Protein AF-S0J3R8-F1 (afdb_monomer)

Nearest PDB structures (foldseek):
  6v4s-assembly1_D  TM=7.484E-01  e=5.296E-03  Desulfofustis sp. PB-SRB1
  6v4a-assembly1_B  TM=7.204E-01  e=4.710E-03  Desulfofustis sp. PB-SRB1
  6v4a-assembly1_C  TM=7.449E-01  e=1.134E-02  Desulfofustis sp. PB-SRB1
  6v4a-assembly1_E  TM=7.452E-01  e=1.434E-02  Desulfofustis sp. PB-SRB1
  9fti-assembly1_B  TM=6.266E-01  e=1.134E-02  Desulfofustis sp. PB-SRB1

pLDDT: mean 76.2, std 17.91, range [27.92, 97.31]

Structure (mmCIF, N/CA/C/O backbone):
data_AF-S0J3R8-F1
#
_entry.id   AF-S0J3R8-F1
#
loop_
_atom_site.group_PDB
_atom_site.id
_atom_site.type_symbol
_atom_site.label_atom_id
_atom_site.label_alt_id
_atom_site.label_comp_id
_atom_site.label_asym_id
_atom_site.label_entity_id
_atom_site.label_seq_id
_atom_site.pdbx_PDB_ins_code
_atom_site.Cartn_x
_atom_site.Cartn_y
_atom_site.Cartn_z
_atom_site.occupancy
_atom_site.B_iso_or_equiv
_atom_site.auth_seq_id
_atom_site.auth_comp_id
_atom_site.auth_asym_id
_atom_site.auth_atom_id
_atom_site.pdbx_PDB_model_num
ATOM 1 N N . MET A 1 1 ? 35.996 38.005 -6.185 1.00 37.56 1 MET A N 1
ATOM 2 C CA . MET A 1 1 ? 35.658 36.807 -5.392 1.00 37.56 1 MET A CA 1
ATOM 3 C C . MET A 1 1 ? 34.149 36.674 -5.403 1.00 37.56 1 MET A C 1
ATOM 5 O O . MET A 1 1 ? 33.485 37.422 -4.703 1.00 37.56 1 MET A O 1
ATOM 9 N N . GLY A 1 2 ? 33.617 35.832 -6.285 1.00 27.92 2 GLY A N 1
ATOM 10 C CA . GLY A 1 2 ? 32.194 35.507 -6.336 1.00 27.92 2 GLY A CA 1
ATOM 11 C C . GLY A 1 2 ? 32.052 34.031 -6.011 1.00 27.92 2 GLY A C 1
ATOM 12 O O . GLY A 1 2 ? 32.595 33.201 -6.733 1.00 27.92 2 GLY A O 1
ATOM 13 N N . ILE A 1 3 ? 31.410 33.728 -4.887 1.00 37.69 3 ILE A N 1
ATOM 14 C CA . ILE A 1 3 ? 31.067 32.370 -4.476 1.00 37.69 3 ILE A CA 1
ATOM 15 C C . ILE A 1 3 ? 29.881 31.955 -5.349 1.00 37.69 3 ILE A C 1
ATOM 17 O O . ILE A 1 3 ? 28.774 32.456 -5.169 1.00 37.69 3 ILE A O 1
ATOM 21 N N . THR A 1 4 ? 30.112 31.101 -6.342 1.00 30.45 4 THR A N 1
ATOM 22 C CA . THR A 1 4 ? 29.029 30.436 -7.070 1.00 30.45 4 THR A CA 1
ATOM 23 C C . THR A 1 4 ? 28.546 29.255 -6.240 1.00 30.45 4 THR A C 1
ATOM 25 O O . THR A 1 4 ? 29.283 28.292 -6.037 1.00 30.45 4 THR A O 1
ATOM 28 N N . ASN A 1 5 ? 27.315 29.377 -5.744 1.00 29.45 5 ASN A N 1
ATOM 29 C CA . ASN A 1 5 ? 26.562 28.331 -5.064 1.00 29.45 5 ASN A CA 1
ATOM 30 C C . ASN A 1 5 ? 26.554 27.040 -5.893 1.00 29.45 5 ASN A C 1
ATOM 32 O O . ASN A 1 5 ? 26.087 27.021 -7.030 1.00 29.45 5 ASN A O 1
ATOM 36 N N . VAL A 1 6 ? 27.054 25.960 -5.295 1.00 37.12 6 VAL A N 1
ATOM 37 C CA . VAL A 1 6 ? 26.870 24.591 -5.774 1.00 37.12 6 VAL A CA 1
ATOM 38 C C . VAL A 1 6 ? 25.544 24.118 -5.193 1.00 37.12 6 VAL A C 1
ATOM 40 O O . VAL A 1 6 ? 25.509 23.636 -4.072 1.00 37.12 6 VAL A O 1
ATOM 43 N N . ASN A 1 7 ? 24.442 24.358 -5.892 1.00 39.50 7 ASN A N 1
ATOM 44 C CA . ASN A 1 7 ? 23.149 23.744 -5.592 1.00 39.50 7 ASN A CA 1
ATOM 45 C C . ASN A 1 7 ? 22.267 23.893 -6.824 1.00 39.50 7 ASN A C 1
ATOM 47 O O . ASN A 1 7 ? 21.666 24.942 -6.998 1.00 39.50 7 ASN A O 1
ATOM 51 N N . GLU A 1 8 ? 22.278 22.874 -7.688 1.00 36.06 8 GLU A N 1
ATOM 52 C CA . GLU A 1 8 ? 21.184 22.489 -8.605 1.00 36.06 8 GLU A CA 1
ATOM 53 C C . GLU A 1 8 ? 21.636 21.374 -9.572 1.00 36.06 8 GLU A C 1
ATOM 55 O O . GLU A 1 8 ? 21.383 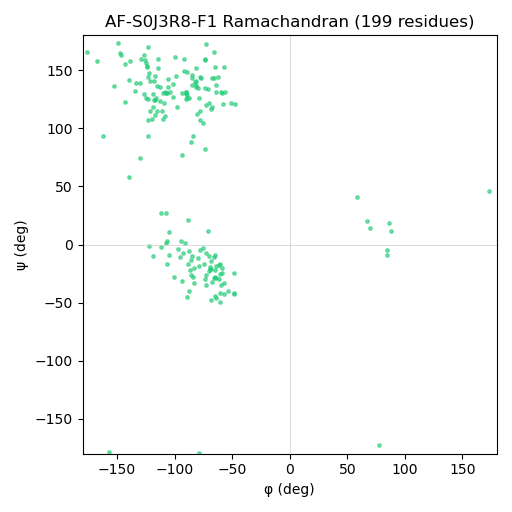21.401 -10.773 1.00 36.06 8 GLU A O 1
ATOM 60 N N . GLN A 1 9 ? 22.305 20.334 -9.065 1.00 37.19 9 GLN A N 1
ATOM 61 C CA . GLN A 1 9 ? 22.365 19.064 -9.796 1.00 37.19 9 GLN A CA 1
ATOM 62 C C . GLN A 1 9 ? 21.227 18.180 -9.294 1.00 37.19 9 GLN A C 1
ATOM 64 O O . GLN A 1 9 ? 21.414 17.283 -8.480 1.00 37.19 9 GLN A O 1
ATOM 69 N N . GLY A 1 10 ? 20.010 18.481 -9.758 1.00 40.19 10 GLY A N 1
ATOM 70 C CA . GLY A 1 10 ? 18.905 17.530 -9.681 1.00 40.19 10 GLY A CA 1
ATOM 71 C C . GLY A 1 10 ? 19.312 16.260 -10.426 1.00 40.19 10 GLY A C 1
ATOM 72 O O . GLY A 1 10 ? 19.683 16.326 -11.598 1.00 40.19 10 GLY A O 1
ATOM 73 N N . SER A 1 11 ? 19.315 15.128 -9.723 1.00 45.16 11 SER A N 1
ATOM 74 C CA . SER A 1 11 ? 19.876 13.878 -10.228 1.00 45.16 11 SER A CA 1
ATOM 75 C C . SER A 1 11 ? 19.260 13.445 -11.564 1.00 45.16 11 SER A C 1
ATOM 77 O O . SER A 1 11 ? 18.040 13.359 -11.740 1.00 45.16 11 SER A O 1
ATOM 79 N N . VAL A 1 12 ? 20.151 13.117 -12.500 1.00 42.00 12 VAL A N 1
ATOM 80 C CA . VAL A 1 12 ? 19.862 12.606 -13.846 1.00 42.00 12 VAL A CA 1
ATOM 81 C C . VAL A 1 12 ? 19.063 11.293 -13.797 1.00 42.00 12 VAL A C 1
ATOM 83 O O . VAL A 1 12 ? 18.316 11.001 -14.731 1.00 42.00 12 VAL A O 1
ATOM 86 N N . TYR A 1 13 ? 19.153 10.522 -12.706 1.00 39.75 13 TYR A N 1
ATOM 87 C CA . TYR A 1 13 ? 18.508 9.212 -12.585 1.00 39.75 13 TYR A CA 1
ATOM 88 C C . TYR A 1 13 ? 17.086 9.295 -12.021 1.00 39.75 13 TYR A C 1
ATOM 90 O O . TYR A 1 13 ? 16.176 8.752 -12.646 1.00 39.75 13 TYR A O 1
ATOM 98 N N . GLY A 1 14 ? 16.834 10.062 -10.957 1.00 41.84 14 GLY A N 1
ATOM 99 C CA . GLY A 1 14 ? 15.474 10.363 -10.487 1.00 41.84 14 GLY A CA 1
ATOM 100 C C . GLY A 1 14 ? 14.595 11.013 -11.568 1.00 41.84 14 GLY A C 1
ATOM 101 O O . GLY A 1 14 ? 13.400 10.732 -11.666 1.00 41.84 14 GLY A O 1
ATOM 102 N N . ALA A 1 15 ? 15.193 11.813 -12.458 1.00 41.88 15 ALA A N 1
ATOM 103 C CA . ALA A 1 15 ? 14.524 12.345 -13.646 1.00 41.88 15 ALA A CA 1
ATOM 104 C C . ALA A 1 15 ? 14.288 11.285 -14.748 1.00 41.88 15 ALA A C 1
ATOM 106 O O . ALA A 1 15 ? 13.249 11.316 -15.411 1.00 41.88 15 ALA A O 1
ATOM 107 N N . ALA A 1 16 ? 15.195 10.317 -14.928 1.00 44.16 16 ALA A N 1
ATOM 108 C CA . ALA A 1 16 ? 15.056 9.244 -15.920 1.00 44.16 16 ALA A CA 1
ATOM 109 C C . ALA A 1 16 ? 13.885 8.284 -15.619 1.00 44.16 16 ALA A C 1
ATOM 111 O O . ALA A 1 16 ? 13.270 7.763 -16.550 1.00 44.16 16 ALA A O 1
ATOM 112 N N . PHE A 1 17 ? 13.509 8.105 -14.346 1.00 49.25 17 PHE A N 1
ATOM 113 C CA . PHE A 1 17 ? 12.342 7.297 -13.952 1.00 49.25 17 PHE A CA 1
ATOM 114 C C . PHE A 1 17 ? 11.011 8.054 -13.968 1.00 49.25 17 PHE A C 1
ATOM 116 O O . PHE A 1 17 ? 9.967 7.411 -13.964 1.00 49.25 17 PHE A O 1
ATOM 123 N N . ARG A 1 18 ? 11.001 9.389 -14.052 1.00 50.94 18 ARG A N 1
ATOM 124 C CA . ARG A 1 18 ? 9.760 10.161 -14.281 1.00 50.94 18 ARG A CA 1
ATOM 125 C C . ARG A 1 18 ? 9.259 10.055 -15.728 1.00 50.94 18 ARG A C 1
ATOM 127 O O . ARG A 1 18 ? 8.090 10.319 -16.001 1.00 50.94 18 ARG A O 1
ATOM 134 N N . ASN A 1 19 ? 10.130 9.611 -16.638 1.00 47.28 19 ASN A N 1
ATOM 135 C CA . ASN A 1 19 ? 9.876 9.463 -18.072 1.00 47.28 19 ASN A CA 1
ATOM 136 C C . ASN A 1 19 ? 9.731 7.986 -18.514 1.00 47.28 19 ASN A C 1
ATOM 138 O O . ASN A 1 19 ? 10.059 7.677 -19.659 1.00 47.28 19 ASN A O 1
ATOM 142 N N . ARG A 1 20 ? 9.301 7.061 -17.625 1.00 53.88 20 ARG A N 1
ATOM 143 C CA . ARG A 1 20 ? 9.417 5.597 -17.840 1.00 53.88 20 ARG A CA 1
ATOM 144 C C . ARG A 1 20 ? 8.938 5.147 -19.234 1.00 53.88 20 ARG A C 1
ATOM 146 O O . ARG A 1 20 ? 7.763 5.317 -19.555 1.00 53.88 20 ARG A O 1
ATOM 153 N N . PRO A 1 21 ? 9.806 4.509 -20.038 1.00 47.97 21 PRO A N 1
ATOM 154 C CA . PRO A 1 21 ? 9.395 3.833 -21.259 1.00 47.97 21 PRO A CA 1
ATOM 155 C C . PRO A 1 21 ? 8.660 2.516 -20.950 1.00 47.97 21 PRO A C 1
ATOM 157 O O . PRO A 1 21 ? 8.840 1.912 -19.891 1.00 47.97 21 PRO A O 1
ATOM 160 N N . VAL A 1 22 ? 7.881 2.044 -21.930 1.00 48.44 22 VAL A N 1
ATOM 161 C CA . VAL A 1 22 ? 7.022 0.838 -21.914 1.00 48.44 22 VAL A CA 1
ATOM 162 C C . VAL A 1 22 ? 7.714 -0.436 -21.394 1.00 48.44 22 VAL A C 1
ATOM 164 O O . VAL A 1 22 ? 7.054 -1.315 -20.858 1.00 48.44 22 VAL A O 1
ATOM 167 N N . TYR A 1 23 ? 9.045 -0.525 -21.469 1.00 50.72 23 TYR A N 1
ATOM 168 C CA . TYR A 1 23 ? 9.844 -1.714 -21.136 1.00 50.72 23 TYR A CA 1
ATOM 169 C C . TYR A 1 23 ? 9.717 -2.258 -19.712 1.00 50.72 23 TYR A C 1
ATOM 171 O O . TYR A 1 23 ? 10.067 -3.413 -19.482 1.00 50.72 23 TYR A O 1
ATOM 179 N N . PHE A 1 24 ? 9.257 -1.458 -18.753 1.00 63.34 24 PHE A N 1
ATOM 180 C CA . PHE A 1 24 ? 9.038 -1.976 -17.407 1.00 63.34 24 PHE A CA 1
ATOM 181 C C . PHE A 1 24 ? 7.657 -2.606 -17.258 1.00 63.34 24 PHE A C 1
ATOM 183 O O . PHE A 1 24 ? 7.484 -3.400 -16.337 1.00 63.34 24 PHE A O 1
ATOM 190 N N . MET A 1 25 ? 6.679 -2.262 -18.102 1.00 71.75 25 MET A N 1
ATOM 191 C CA . MET A 1 25 ? 5.281 -2.649 -17.918 1.00 71.75 25 MET A CA 1
ATOM 192 C C . MET A 1 25 ? 5.067 -4.167 -17.950 1.00 71.75 25 MET A C 1
ATOM 194 O O . MET A 1 25 ? 5.725 -4.889 -18.699 1.00 71.75 25 MET A O 1
ATOM 198 N N . THR A 1 26 ? 4.143 -4.662 -17.129 1.00 75.62 26 THR A N 1
ATOM 199 C CA . THR A 1 26 ? 3.625 -6.028 -17.264 1.00 75.62 26 THR A CA 1
ATOM 200 C C . THR A 1 26 ? 2.847 -6.162 -18.579 1.00 75.62 26 THR A C 1
ATOM 202 O O . THR A 1 26 ? 2.487 -5.167 -19.214 1.00 75.62 26 THR A O 1
ATOM 205 N N . GLY A 1 27 ? 2.558 -7.395 -19.007 1.00 76.44 27 GLY A N 1
ATOM 206 C CA . GLY A 1 27 ? 1.725 -7.620 -20.195 1.00 76.44 27 GLY A CA 1
ATOM 207 C C . GLY A 1 27 ? 0.349 -6.951 -20.076 1.00 76.44 27 GLY A C 1
ATOM 208 O O . GLY A 1 27 ? -0.076 -6.273 -21.007 1.00 76.44 27 GLY A O 1
ATOM 209 N N . LYS A 1 28 ? -0.283 -7.050 -18.896 1.00 78.62 28 LYS A N 1
ATOM 210 C CA . LYS A 1 28 ? -1.572 -6.404 -18.593 1.00 78.62 28 LYS A CA 1
ATOM 211 C C . LYS A 1 28 ? -1.481 -4.878 -18.606 1.00 78.62 28 LYS A C 1
ATOM 213 O O . LYS A 1 28 ? -2.339 -4.222 -19.185 1.00 78.62 28 LYS A O 1
ATOM 218 N N . GLU A 1 29 ? -0.436 -4.310 -18.000 1.00 78.38 29 GLU A N 1
ATOM 219 C CA . GLU A 1 29 ? -0.190 -2.860 -18.040 1.00 78.38 29 GLU A CA 1
ATOM 220 C C . GLU A 1 29 ? 0.005 -2.380 -19.487 1.00 78.38 29 GLU A C 1
ATOM 222 O O . GLU A 1 29 ? -0.554 -1.36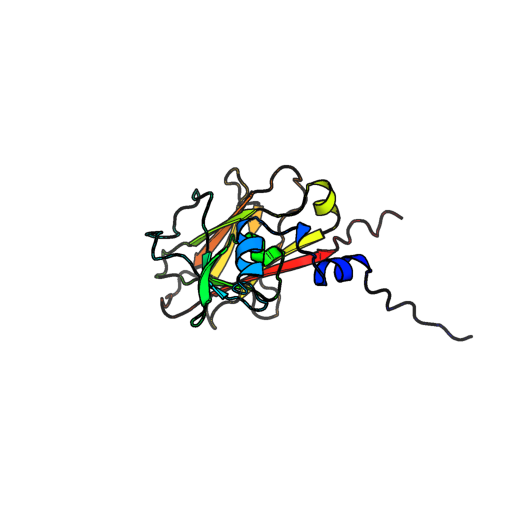4 -19.889 1.00 78.38 29 GLU A O 1
ATOM 227 N N . THR A 1 30 ? 0.746 -3.142 -20.294 1.00 79.44 30 THR A N 1
ATO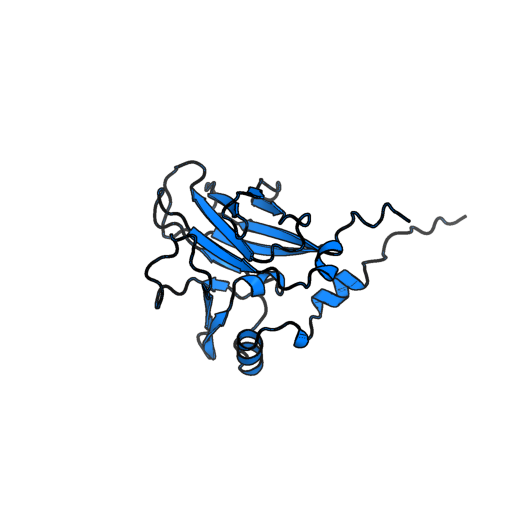M 228 C CA . THR A 1 30 ? 1.010 -2.815 -21.701 1.00 79.44 30 THR A CA 1
ATOM 229 C C . THR A 1 30 ? -0.273 -2.825 -22.534 1.00 79.44 30 THR A C 1
ATOM 231 O O . THR A 1 30 ? -0.516 -1.887 -23.290 1.00 79.44 30 THR A O 1
ATOM 234 N N . GLU A 1 31 ? -1.115 -3.848 -22.378 1.00 82.06 31 GLU A N 1
ATOM 235 C CA . GLU A 1 31 ? -2.429 -3.929 -23.028 1.00 82.06 31 GLU A CA 1
ATOM 236 C C . GLU A 1 31 ? -3.328 -2.758 -22.609 1.00 82.06 31 GLU A C 1
ATOM 238 O O . GLU A 1 31 ? -3.827 -2.022 -23.458 1.00 82.06 31 GLU A O 1
ATOM 243 N N . ALA A 1 32 ? -3.440 -2.498 -21.302 1.00 82.44 32 ALA A N 1
ATOM 244 C CA . ALA A 1 32 ? -4.216 -1.379 -20.775 1.00 82.44 32 ALA A CA 1
ATOM 245 C C . ALA A 1 32 ? -3.713 -0.016 -21.283 1.00 82.44 32 ALA A C 1
ATOM 247 O O . ALA A 1 32 ? -4.513 0.897 -21.507 1.00 82.44 32 ALA A O 1
ATOM 248 N N . PHE A 1 33 ? -2.402 0.138 -21.478 1.00 81.88 33 PHE A N 1
ATOM 249 C CA . PHE A 1 33 ? -1.803 1.338 -22.051 1.00 81.88 33 PHE A CA 1
ATOM 250 C C . PHE A 1 33 ? -2.163 1.517 -23.529 1.00 81.88 33 PHE A C 1
ATOM 252 O O . PHE A 1 33 ? -2.603 2.601 -23.914 1.00 81.88 33 PHE A O 1
ATOM 259 N N . PHE A 1 34 ? -2.032 0.472 -24.354 1.00 81.56 34 PHE A N 1
ATOM 260 C CA . PHE A 1 34 ? -2.381 0.541 -25.780 1.00 81.56 34 PHE A CA 1
ATOM 261 C C . PHE A 1 34 ? -3.886 0.704 -26.023 1.00 81.56 34 PHE A C 1
ATOM 263 O O . PHE A 1 34 ? -4.276 1.425 -26.940 1.00 81.56 34 PHE A O 1
ATOM 270 N N . ASP A 1 35 ? -4.722 0.146 -25.149 1.00 82.75 35 ASP A N 1
ATOM 271 C CA . ASP A 1 35 ? -6.170 0.382 -25.133 1.00 82.75 35 ASP A CA 1
ATOM 272 C C . ASP A 1 35 ? -6.542 1.789 -24.621 1.00 82.75 35 ASP A C 1
ATOM 274 O O . ASP A 1 35 ? -7.707 2.201 -24.637 1.00 82.75 35 ASP A O 1
ATOM 278 N N . GLY A 1 36 ? -5.564 2.548 -24.117 1.00 80.88 36 GLY A N 1
ATOM 279 C CA . GLY A 1 36 ? -5.756 3.871 -23.534 1.00 80.88 36 GLY A CA 1
ATOM 280 C C . GLY A 1 36 ? -6.557 3.872 -22.226 1.00 80.88 36 GLY A C 1
ATOM 281 O O . GLY A 1 36 ? -7.124 4.912 -21.880 1.00 80.88 36 GLY A O 1
ATOM 282 N N . LYS A 1 37 ? -6.636 2.732 -21.531 1.00 81.75 37 LYS A N 1
ATOM 283 C CA . LYS A 1 37 ? -7.269 2.558 -20.210 1.00 81.75 37 LYS A CA 1
ATOM 284 C C . LYS A 1 37 ? -6.330 2.948 -19.060 1.00 81.75 37 LYS A C 1
ATOM 286 O O . LYS A 1 37 ? -6.793 3.256 -17.968 1.00 81.75 37 LYS A O 1
ATOM 291 N N . MET A 1 38 ? -5.019 2.972 -19.308 1.00 79.81 38 MET A N 1
ATOM 292 C CA . MET A 1 38 ? -3.995 3.401 -18.350 1.00 79.81 38 MET A CA 1
ATOM 293 C C . MET A 1 38 ? -3.654 4.891 -18.527 1.00 79.81 38 MET A C 1
ATOM 295 O O . MET A 1 38 ? -3.376 5.346 -19.638 1.00 79.81 38 MET A O 1
ATOM 299 N N . ARG A 1 39 ? -3.660 5.660 -17.434 1.00 77.88 39 ARG A N 1
ATOM 300 C CA . ARG A 1 39 ? -3.340 7.098 -17.381 1.00 77.88 39 ARG A CA 1
ATOM 301 C C . ARG A 1 39 ? -2.713 7.472 -16.032 1.00 77.88 39 ARG A C 1
ATOM 303 O O . ARG A 1 39 ? -2.659 6.657 -15.129 1.00 77.88 39 ARG A O 1
ATOM 310 N N . ARG A 1 40 ? -2.242 8.711 -15.890 1.00 79.69 40 ARG A N 1
ATOM 311 C CA . ARG A 1 40 ? -1.817 9.251 -14.585 1.00 79.69 40 ARG A CA 1
ATOM 312 C C . ARG A 1 40 ? -3.027 9.551 -13.698 1.00 79.69 40 ARG A C 1
ATOM 314 O O . ARG A 1 40 ? -4.114 9.794 -14.226 1.00 79.69 40 ARG A O 1
ATOM 321 N N . ASN A 1 41 ? -2.812 9.630 -12.385 1.00 84.19 41 ASN A N 1
ATOM 322 C CA . ASN A 1 41 ? -3.842 9.898 -11.374 1.00 84.19 41 ASN A CA 1
ATOM 323 C C . ASN A 1 41 ? -4.985 8.866 -11.381 1.00 84.19 41 ASN A C 1
ATOM 325 O O . ASN A 1 41 ? -6.161 9.226 -11.296 1.00 84.19 41 ASN A O 1
ATOM 329 N N . MET A 1 42 ? -4.656 7.585 -11.551 1.00 86.38 42 MET A N 1
ATOM 330 C CA . MET A 1 42 ? -5.627 6.500 -11.436 1.00 86.38 42 MET A CA 1
ATOM 331 C C . MET A 1 42 ? -5.921 6.199 -9.965 1.00 86.38 42 MET A C 1
ATOM 333 O O . MET A 1 42 ? -5.048 6.267 -9.100 1.00 86.38 42 MET A O 1
ATOM 337 N N . GLU A 1 43 ? -7.174 5.850 -9.699 1.00 89.56 43 GLU A N 1
ATOM 338 C CA . GLU A 1 43 ? -7.629 5.339 -8.411 1.00 89.56 43 GLU A CA 1
ATOM 339 C C . GLU A 1 43 ? -7.923 3.849 -8.589 1.00 89.56 43 GLU A C 1
ATOM 341 O O . GLU A 1 43 ? -8.847 3.473 -9.313 1.00 89.56 43 GLU A O 1
ATOM 346 N N . LEU A 1 44 ? -7.085 3.015 -7.981 1.00 88.88 44 LEU A N 1
ATOM 347 C CA . LEU A 1 44 ? -7.246 1.569 -7.934 1.00 88.88 44 LEU A CA 1
ATOM 348 C C . LEU A 1 44 ? -8.268 1.241 -6.856 1.00 88.88 44 LEU A C 1
ATOM 350 O O . LEU A 1 44 ? -8.210 1.793 -5.759 1.00 88.88 44 LEU A O 1
ATOM 354 N N . ARG A 1 45 ? -9.199 0.347 -7.170 1.00 85.06 45 ARG A N 1
ATOM 355 C CA . ARG A 1 45 ? -10.210 -0.148 -6.237 1.00 85.06 45 ARG A CA 1
ATOM 356 C C . ARG A 1 45 ? -10.131 -1.656 -6.171 1.00 85.06 45 ARG A C 1
ATOM 358 O O . ARG A 1 45 ? -9.710 -2.313 -7.119 1.00 85.06 45 ARG A O 1
ATOM 365 N N . GLU A 1 46 ? -10.526 -2.213 -5.046 1.00 72.62 46 GLU A N 1
ATOM 366 C CA . GLU A 1 46 ? -10.601 -3.659 -4.923 1.00 72.62 46 GLU A CA 1
ATOM 367 C C . GLU A 1 46 ? -11.641 -4.237 -5.877 1.00 72.62 46 GLU A C 1
ATOM 369 O O . GLU A 1 46 ? -12.747 -3.709 -6.015 1.00 72.62 46 GLU A O 1
ATOM 374 N N . ASP A 1 47 ? -11.283 -5.345 -6.523 1.00 64.44 47 ASP A N 1
ATOM 375 C CA . ASP A 1 47 ? -12.230 -6.130 -7.303 1.00 64.44 47 ASP A CA 1
ATOM 376 C C . ASP A 1 47 ? -13.174 -6.895 -6.362 1.00 64.44 47 ASP A C 1
ATOM 378 O O . ASP A 1 47 ? -12.996 -8.078 -6.077 1.00 64.44 47 ASP A O 1
ATOM 382 N N . THR A 1 48 ? -14.205 -6.204 -5.886 1.00 54.25 48 THR A N 1
ATOM 383 C CA . THR A 1 48 ? -15.303 -6.788 -5.098 1.00 54.25 48 THR A CA 1
ATOM 384 C C . THR A 1 48 ? -16.214 -7.703 -5.928 1.00 54.25 48 THR A C 1
ATOM 386 O O . THR A 1 48 ? -17.056 -8.409 -5.375 1.00 54.25 48 THR A O 1
ATOM 389 N N . CYS A 1 49 ? -16.066 -7.718 -7.261 1.00 47.47 49 CYS A N 1
ATOM 390 C CA . CYS A 1 49 ? -16.900 -8.519 -8.155 1.00 47.47 49 CYS A CA 1
ATOM 391 C C . CYS A 1 49 ? -16.407 -9.969 -8.255 1.00 47.47 49 CYS A C 1
ATOM 393 O O . CYS A 1 49 ? -17.224 -10.881 -8.395 1.00 47.47 49 CYS A O 1
ATOM 395 N N . THR A 1 50 ? -15.091 -10.200 -8.175 1.00 49.72 50 THR A N 1
ATOM 396 C CA . THR A 1 50 ? -14.508 -11.556 -8.169 1.00 49.72 50 THR A CA 1
ATOM 397 C C . THR A 1 50 ? -13.983 -11.996 -6.802 1.00 49.72 50 THR A C 1
ATOM 399 O O . THR A 1 50 ? -13.802 -13.197 -6.571 1.00 49.72 50 THR A O 1
ATOM 402 N N . LEU A 1 51 ? -13.778 -11.061 -5.869 1.00 52.00 51 LEU A N 1
ATOM 403 C CA . LEU A 1 51 ? -13.246 -11.334 -4.538 1.00 52.00 51 LEU A CA 1
ATOM 404 C C . LEU A 1 51 ? -14.322 -11.065 -3.481 1.00 52.00 51 LEU A C 1
ATOM 406 O O . LEU A 1 51 ? -14.862 -9.973 -3.379 1.00 52.00 51 LEU A O 1
ATOM 410 N N . SER A 1 52 ? -14.619 -12.080 -2.667 1.00 48.38 52 SER A N 1
ATOM 411 C CA . SER A 1 52 ? -15.580 -11.975 -1.562 1.00 48.38 52 SER A CA 1
ATOM 412 C C . SER A 1 52 ? -15.097 -11.103 -0.397 1.00 48.38 52 SER A C 1
ATOM 414 O O . SER A 1 52 ? -15.931 -10.686 0.396 1.00 48.38 52 SER A O 1
ATOM 416 N N . SER A 1 53 ? -13.777 -10.914 -0.252 1.00 58.03 53 SER A N 1
ATOM 417 C CA . SER A 1 53 ? -13.133 -10.038 0.738 1.00 58.03 53 SER A CA 1
ATOM 418 C C . SER A 1 53 ? -11.602 -9.991 0.558 1.00 58.03 53 SER A C 1
ATOM 420 O O . SER A 1 53 ? -11.017 -10.849 -0.123 1.00 58.03 53 SER A O 1
ATOM 422 N N . ASN A 1 5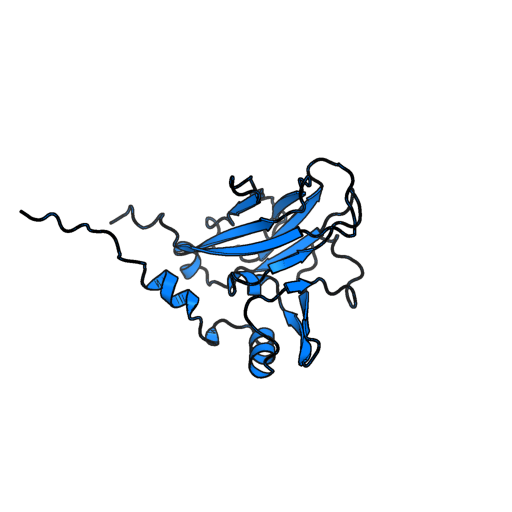4 ? -10.957 -9.017 1.201 1.00 66.06 54 ASN A N 1
ATOM 423 C CA . ASN A 1 54 ? -9.510 -8.766 1.249 1.00 66.06 54 ASN A CA 1
ATOM 424 C C . ASN A 1 54 ? -8.868 -9.141 2.614 1.00 66.06 54 ASN A C 1
ATOM 426 O O . ASN A 1 54 ? -7.652 -9.039 2.767 1.00 66.06 54 ASN A O 1
ATOM 430 N N . ASN A 1 55 ? -9.631 -9.702 3.562 1.00 64.62 55 ASN A N 1
ATOM 431 C CA . ASN A 1 55 ? -9.188 -10.054 4.926 1.00 64.62 55 ASN A CA 1
ATOM 432 C C . ASN A 1 55 ? -8.224 -11.253 5.003 1.00 64.62 55 ASN A C 1
ATOM 434 O O . ASN A 1 55 ? -7.984 -11.821 6.069 1.00 64.62 55 ASN A O 1
ATOM 438 N N . THR A 1 56 ? -7.687 -11.709 3.868 1.00 65.12 56 THR A N 1
ATOM 439 C CA . THR A 1 56 ? -6.811 -12.882 3.796 1.00 65.12 56 THR A CA 1
ATOM 440 C C . THR A 1 56 ? -5.415 -12.504 3.320 1.00 65.12 56 THR A C 1
ATOM 442 O O . THR A 1 56 ? -5.192 -12.273 2.135 1.00 65.12 56 THR A O 1
ATOM 445 N N . TYR A 1 57 ? -4.448 -12.616 4.229 1.00 57.59 57 TYR A N 1
ATOM 446 C CA . TYR A 1 57 ? -3.019 -12.393 3.990 1.00 57.59 57 TYR A CA 1
ATOM 447 C C . TYR A 1 57 ? -2.446 -13.105 2.737 1.00 57.59 57 TYR A C 1
ATOM 449 O O . TYR A 1 57 ? -1.683 -12.519 1.976 1.00 57.59 57 TYR A O 1
ATOM 457 N N . ARG A 1 58 ? -2.826 -14.365 2.463 1.00 55.19 58 ARG A N 1
ATOM 458 C CA . ARG A 1 58 ? -2.162 -15.236 1.458 1.00 55.19 58 ARG A CA 1
ATOM 459 C C . ARG A 1 58 ? -2.678 -15.153 0.012 1.00 55.19 58 ARG A C 1
ATOM 461 O O . ARG A 1 58 ? -2.471 -16.095 -0.757 1.00 55.19 58 ARG A O 1
ATOM 468 N N . ARG A 1 59 ? -3.354 -14.083 -0.408 1.00 64.44 59 ARG A N 1
ATOM 469 C CA . ARG A 1 59 ? -3.774 -13.962 -1.819 1.00 64.44 59 ARG A CA 1
ATOM 470 C C . ARG A 1 59 ? -2.640 -13.392 -2.678 1.00 64.44 59 ARG A C 1
ATOM 472 O O . ARG A 1 59 ? -2.495 -12.187 -2.820 1.00 64.44 59 ARG A O 1
ATOM 479 N N . GLN A 1 60 ? -1.850 -14.285 -3.278 1.00 54.41 60 GLN A N 1
ATOM 480 C CA . GLN A 1 60 ? -0.645 -13.950 -4.058 1.00 54.41 60 GLN A CA 1
ATOM 481 C C . GLN A 1 60 ? -0.906 -13.162 -5.364 1.00 54.41 60 GLN A C 1
ATOM 483 O O . GLN A 1 60 ? 0.039 -12.646 -5.956 1.00 54.41 60 GLN A O 1
ATOM 488 N N . HIS A 1 61 ? -2.164 -13.036 -5.813 1.00 59.94 61 HIS A N 1
ATOM 489 C CA . HIS A 1 61 ? -2.534 -12.378 -7.075 1.00 59.94 61 HIS A CA 1
ATOM 490 C C . HIS A 1 61 ? -3.800 -11.516 -6.944 1.00 59.94 61 HIS A C 1
ATOM 492 O O . HIS A 1 61 ? -4.789 -11.747 -7.639 1.00 59.94 61 HIS A O 1
ATOM 498 N N . THR A 1 62 ? -3.786 -10.537 -6.039 1.00 63.94 62 THR A N 1
ATOM 499 C CA . THR A 1 62 ? -4.857 -9.532 -5.972 1.00 63.94 62 THR A CA 1
ATOM 500 C C . THR A 1 62 ? -4.647 -8.499 -7.074 1.00 63.94 62 THR A C 1
ATOM 502 O O . THR A 1 62 ? -3.653 -7.773 -7.073 1.00 63.94 62 THR A O 1
ATOM 505 N N . THR A 1 63 ? -5.580 -8.446 -8.020 1.00 68.56 63 THR A N 1
ATOM 506 C CA . THR A 1 63 ? -5.658 -7.373 -9.011 1.00 68.56 63 THR A CA 1
ATOM 507 C C . THR A 1 63 ? -6.692 -6.344 -8.587 1.00 68.56 63 THR A C 1
ATOM 509 O O . THR A 1 63 ? -7.732 -6.701 -8.039 1.00 68.56 63 THR A O 1
ATOM 512 N N . TYR A 1 64 ? -6.423 -5.083 -8.890 1.00 76.50 64 TYR A N 1
ATOM 513 C CA . TYR A 1 64 ? -7.258 -3.952 -8.521 1.00 76.50 64 TYR A CA 1
ATOM 514 C C . TYR A 1 64 ? -7.911 -3.387 -9.770 1.00 76.50 64 TYR A C 1
ATOM 516 O O . TYR A 1 64 ? -7.251 -3.159 -10.790 1.00 76.50 64 TYR A O 1
ATOM 524 N N . GLU A 1 65 ? -9.219 -3.199 -9.687 1.00 81.44 65 GLU A N 1
ATOM 525 C CA . GLU A 1 65 ? -10.010 -2.627 -10.753 1.00 81.44 65 GLU A CA 1
ATOM 526 C C . GLU A 1 65 ? -9.692 -1.140 -10.889 1.00 81.44 65 GLU A C 1
ATOM 528 O O . GLU A 1 65 ? -9.685 -0.376 -9.920 1.00 81.44 65 GLU A O 1
ATOM 533 N N . VAL A 1 66 ? -9.491 -0.716 -12.129 1.00 79.25 66 VAL A N 1
ATOM 534 C CA . VAL A 1 66 ? -9.573 0.683 -12.508 1.00 79.25 66 VAL A CA 1
ATOM 535 C C . VAL A 1 66 ? -10.659 0.814 -13.552 1.00 79.25 66 VAL A C 1
ATOM 537 O O . VAL A 1 66 ? -10.506 0.358 -14.687 1.00 79.25 66 VAL A O 1
ATOM 540 N N . SER A 1 67 ? -11.773 1.412 -13.141 1.00 76.38 67 SER A N 1
ATOM 541 C CA . SER A 1 67 ? -12.932 1.624 -13.996 1.00 76.38 67 SER A CA 1
ATOM 542 C C . SER A 1 67 ? -12.833 2.961 -14.723 1.00 76.38 67 SER A C 1
ATOM 544 O O . SER A 1 67 ? -12.585 4.017 -14.134 1.00 76.38 67 SER A O 1
ATOM 546 N N . ASP A 1 68 ? -13.056 2.922 -16.033 1.00 76.56 68 ASP A N 1
ATOM 547 C CA . ASP A 1 68 ? -13.279 4.105 -16.848 1.00 76.56 68 ASP A CA 1
ATOM 548 C C . ASP A 1 68 ? -14.674 4.025 -17.474 1.00 76.56 68 ASP A C 1
ATOM 550 O O . ASP A 1 68 ? -15.052 3.010 -18.062 1.00 76.56 68 ASP A O 1
ATOM 554 N N . LYS A 1 69 ? -15.457 5.102 -17.335 1.00 73.38 69 LYS A N 1
ATOM 555 C CA . LYS A 1 69 ? -16.848 5.141 -17.811 1.00 73.38 69 LYS A CA 1
ATOM 556 C C . LYS A 1 69 ? -16.960 4.953 -19.325 1.00 73.38 69 LYS A C 1
ATOM 558 O O . LYS A 1 69 ? -17.965 4.418 -19.780 1.00 73.38 69 LYS A O 1
ATOM 563 N N . ASP A 1 70 ? -15.942 5.365 -20.077 1.00 76.62 70 ASP A N 1
ATOM 564 C CA . ASP A 1 70 ? -15.964 5.373 -21.538 1.00 76.62 70 ASP A CA 1
ATOM 565 C C . ASP A 1 70 ? -15.211 4.176 -22.134 1.00 76.62 70 ASP A C 1
ATOM 567 O O . ASP A 1 70 ? -15.531 3.723 -23.233 1.00 76.62 70 ASP A O 1
ATOM 571 N N . LYS A 1 71 ? -14.206 3.649 -21.421 1.00 75.62 71 LYS A N 1
ATOM 572 C CA . LYS A 1 71 ? -13.308 2.592 -21.926 1.00 75.62 71 LYS A CA 1
ATOM 573 C C . LYS A 1 71 ? -13.460 1.236 -21.235 1.00 75.62 71 LYS A C 1
ATOM 575 O O . LYS A 1 71 ? -12.792 0.279 -21.632 1.00 75.62 71 LYS A O 1
ATOM 580 N N . GLY A 1 72 ? -14.338 1.142 -20.240 1.00 78.88 72 GLY A N 1
ATOM 581 C CA . GLY A 1 72 ? -14.509 -0.046 -19.409 1.00 78.88 72 GLY A CA 1
ATOM 582 C C . GLY A 1 72 ? -13.410 -0.191 -18.356 1.00 78.88 72 GLY A C 1
ATOM 583 O O . GLY A 1 72 ? -12.580 0.699 -18.164 1.00 78.88 72 GLY A O 1
ATOM 584 N N . SER A 1 73 ? -13.416 -1.325 -17.661 1.00 81.12 73 SER A N 1
ATOM 585 C CA . SER A 1 73 ? -12.486 -1.594 -16.564 1.00 81.12 73 SER A CA 1
ATOM 586 C C . SER A 1 73 ? -11.217 -2.310 -17.028 1.00 81.12 73 SER A C 1
ATOM 588 O O . SER A 1 73 ? -11.229 -3.097 -17.977 1.00 81.12 73 SER A O 1
ATOM 590 N N . THR A 1 74 ? -10.111 -2.045 -16.338 1.00 81.19 74 THR A N 1
ATOM 591 C CA . THR A 1 74 ? -8.873 -2.828 -16.414 1.00 81.19 74 THR A CA 1
ATOM 592 C C . THR A 1 74 ? -8.450 -3.267 -15.017 1.00 81.19 74 THR A C 1
ATOM 594 O O . THR A 1 74 ? -8.853 -2.658 -14.032 1.00 81.19 74 THR A O 1
ATOM 597 N N . PHE A 1 75 ? -7.635 -4.312 -14.927 1.00 82.44 75 PHE A N 1
ATOM 598 C CA . PHE A 1 75 ? -7.200 -4.898 -13.663 1.00 82.44 75 PHE A CA 1
ATOM 599 C C . PHE A 1 75 ? -5.678 -4.850 -13.575 1.00 82.44 75 PHE A C 1
ATOM 601 O O . PHE A 1 75 ? -4.987 -5.490 -14.374 1.00 82.44 75 PHE A O 1
ATOM 608 N N . LEU A 1 76 ? -5.163 -4.078 -12.619 1.00 82.56 76 LEU A N 1
ATOM 609 C CA . LEU A 1 76 ? -3.734 -3.822 -12.437 1.00 82.56 76 LEU A CA 1
ATOM 610 C C . LEU A 1 76 ? -3.237 -4.405 -11.114 1.00 82.56 76 LEU A C 1
ATOM 612 O O . LEU A 1 76 ? -3.991 -4.513 -10.153 1.00 82.56 76 LEU A O 1
ATOM 616 N N . ASP A 1 77 ? -1.960 -4.766 -11.056 1.00 83.00 77 ASP A N 1
ATOM 617 C CA . ASP A 1 77 ? -1.314 -5.188 -9.812 1.00 83.00 77 ASP A CA 1
ATOM 618 C C . ASP A 1 77 ? -0.906 -3.953 -8.988 1.00 83.00 77 ASP A C 1
ATOM 620 O O . ASP A 1 77 ? -0.583 -2.907 -9.552 1.00 83.00 77 ASP A O 1
ATOM 624 N N . LEU A 1 78 ? -0.837 -4.064 -7.655 1.00 85.12 78 LEU A N 1
ATOM 625 C CA . LEU A 1 78 ? -0.483 -2.926 -6.784 1.00 85.12 78 LEU A CA 1
ATOM 626 C C . LEU A 1 78 ? 0.915 -2.350 -7.078 1.00 85.12 78 LEU A C 1
ATOM 628 O O . LEU A 1 78 ? 1.176 -1.168 -6.855 1.00 85.12 78 LEU A O 1
ATOM 632 N N . ASN A 1 79 ? 1.816 -3.164 -7.635 1.00 84.31 79 ASN A N 1
ATOM 633 C CA . ASN A 1 79 ? 3.151 -2.725 -8.043 1.00 84.31 79 ASN A CA 1
ATOM 634 C C . ASN A 1 79 ? 3.136 -1.623 -9.120 1.00 84.31 79 ASN A C 1
ATOM 636 O O . ASN A 1 79 ? 4.141 -0.920 -9.2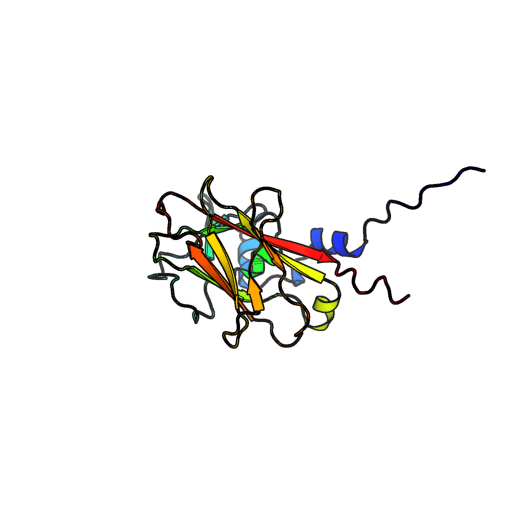66 1.00 84.31 79 ASN A O 1
ATOM 640 N N . PHE A 1 80 ? 2.012 -1.433 -9.823 1.00 83.50 80 PHE A N 1
ATOM 641 C CA . PHE A 1 80 ? 1.765 -0.301 -10.709 1.00 83.50 80 PHE A CA 1
ATOM 642 C C . PHE A 1 80 ? 1.979 1.032 -9.980 1.00 83.50 80 PHE A C 1
ATOM 644 O O . PHE A 1 80 ? 2.620 1.929 -10.526 1.00 83.50 80 PHE A O 1
ATOM 651 N N . LEU A 1 81 ? 1.548 1.145 -8.719 1.00 87.06 81 LEU A N 1
ATOM 652 C CA . LEU A 1 81 ? 1.682 2.380 -7.942 1.00 87.06 81 LEU A CA 1
ATOM 653 C C . LEU A 1 81 ? 3.145 2.757 -7.666 1.00 87.06 81 LEU A C 1
ATOM 655 O O . LEU A 1 81 ? 3.482 3.931 -7.591 1.00 87.06 81 LEU A O 1
ATOM 659 N N . ILE A 1 82 ? 4.057 1.780 -7.608 1.00 84.00 82 ILE A N 1
ATOM 660 C CA . ILE A 1 82 ? 5.508 2.033 -7.497 1.00 84.00 82 ILE A CA 1
ATOM 661 C C . ILE A 1 82 ? 6.065 2.635 -8.804 1.00 84.00 82 ILE A C 1
ATOM 663 O O . ILE A 1 82 ? 7.160 3.208 -8.844 1.00 84.00 82 ILE A O 1
ATOM 667 N N . ARG A 1 83 ? 5.349 2.474 -9.922 1.00 78.44 83 ARG A N 1
ATOM 668 C CA . ARG A 1 83 ? 5.711 3.048 -11.225 1.00 78.44 83 ARG A CA 1
ATOM 669 C C . ARG A 1 83 ? 5.059 4.394 -11.481 1.00 78.44 83 ARG A C 1
ATOM 671 O O . ARG A 1 83 ? 5.682 5.213 -12.158 1.00 78.44 83 ARG A O 1
ATOM 678 N N . ASP A 1 84 ? 3.863 4.602 -10.948 1.00 81.12 84 ASP A N 1
ATOM 679 C CA . ASP A 1 84 ? 3.106 5.839 -11.058 1.00 81.12 84 ASP A CA 1
ATOM 680 C C . ASP A 1 84 ? 2.761 6.413 -9.679 1.00 81.12 84 ASP A C 1
ATOM 682 O O . ASP A 1 84 ? 1.719 6.115 -9.102 1.00 81.12 84 ASP A O 1
ATOM 686 N N . GLU A 1 85 ? 3.625 7.311 -9.206 1.00 82.44 85 GLU A N 1
ATOM 687 C CA . GLU A 1 85 ? 3.492 8.009 -7.917 1.00 82.44 85 GLU A CA 1
ATOM 688 C C . GLU A 1 85 ? 2.274 8.947 -7.852 1.00 82.44 85 GLU A C 1
ATOM 690 O O . GLU A 1 85 ? 1.967 9.498 -6.799 1.00 82.44 85 GLU A O 1
ATOM 695 N N . THR A 1 86 ? 1.595 9.184 -8.981 1.00 84.12 86 THR A N 1
ATOM 696 C CA . THR A 1 86 ? 0.388 10.023 -9.027 1.00 84.12 86 THR A CA 1
ATOM 697 C C . THR A 1 86 ? -0.893 9.236 -8.759 1.00 84.12 86 THR A C 1
ATOM 699 O O . THR A 1 86 ? -1.938 9.822 -8.473 1.00 84.12 86 THR A O 1
ATOM 702 N N . SER A 1 87 ? -0.821 7.911 -8.864 1.00 89.00 87 SER A N 1
ATOM 703 C CA . SER A 1 87 ? -1.943 7.008 -8.645 1.00 89.00 87 SER A CA 1
ATOM 704 C C . SER A 1 87 ? -1.995 6.532 -7.195 1.00 89.00 87 SER A C 1
ATOM 706 O O . SER A 1 87 ? -1.010 6.586 -6.459 1.00 89.00 87 SER A O 1
ATOM 708 N N . ASN A 1 88 ? -3.163 6.061 -6.769 1.00 92.75 88 ASN A N 1
ATOM 709 C CA . ASN A 1 88 ? -3.380 5.554 -5.416 1.00 92.75 88 ASN A CA 1
ATOM 710 C C . ASN A 1 88 ? -4.324 4.351 -5.420 1.00 92.75 88 ASN A C 1
ATOM 712 O O . ASN A 1 88 ? -5.139 4.195 -6.328 1.00 92.75 88 ASN A O 1
ATOM 716 N N . LEU A 1 89 ? -4.207 3.515 -4.395 1.00 93.00 89 LEU A N 1
ATOM 717 C CA . LEU A 1 89 ? -5.193 2.504 -4.035 1.00 93.00 89 LEU A CA 1
ATOM 718 C C . LEU A 1 89 ? -6.174 3.131 -3.050 1.00 93.00 89 LEU A C 1
ATOM 720 O O . LEU A 1 89 ? -5.748 3.642 -2.019 1.00 93.00 89 LEU A O 1
ATOM 724 N N . LYS A 1 90 ? -7.465 3.070 -3.358 1.00 92.56 90 LYS A N 1
ATOM 725 C CA . LYS A 1 90 ? -8.549 3.474 -2.470 1.00 92.56 90 LYS A CA 1
ATOM 726 C C . LYS A 1 90 ? -9.112 2.237 -1.770 1.00 92.56 90 LYS A C 1
ATOM 728 O O . LYS A 1 90 ? -9.648 1.358 -2.446 1.00 92.56 90 LYS A O 1
ATOM 733 N N . GLY A 1 91 ? -9.011 2.214 -0.445 1.00 90.19 91 GLY A N 1
ATOM 734 C CA . GLY A 1 91 ? -9.571 1.177 0.425 1.00 90.19 91 GLY A CA 1
ATOM 735 C C . GLY A 1 91 ? -10.523 1.765 1.468 1.00 90.19 91 GLY A C 1
ATOM 736 O O . GLY A 1 91 ? -10.614 2.987 1.614 1.00 90.19 91 GLY A O 1
ATOM 737 N N . SER A 1 92 ? -11.246 0.896 2.166 1.00 90.88 92 SER A N 1
ATOM 738 C CA . SER A 1 92 ? -12.191 1.239 3.236 1.00 90.88 92 SER A CA 1
ATOM 739 C C . SER A 1 92 ? -12.285 0.071 4.202 1.00 90.88 92 SER A C 1
ATOM 741 O O . SER A 1 92 ? -12.449 -1.055 3.744 1.00 90.88 92 SER A O 1
ATOM 743 N N . LEU A 1 93 ? -12.279 0.360 5.499 1.00 89.50 93 LEU A N 1
ATOM 744 C CA . LEU A 1 93 ? -12.555 -0.629 6.536 1.00 89.50 93 LEU A CA 1
ATOM 745 C C . LEU A 1 93 ? -14.074 -0.682 6.768 1.00 89.50 93 LEU A C 1
ATOM 747 O O . LEU A 1 93 ? -14.700 0.352 7.001 1.00 89.50 93 LEU A O 1
ATOM 751 N N . SER A 1 94 ? -14.693 -1.861 6.686 1.00 87.50 94 SER A N 1
ATOM 752 C CA . SER A 1 94 ? -16.147 -2.007 6.843 1.00 87.50 94 SER A CA 1
ATOM 753 C C . SER A 1 94 ? -16.618 -1.851 8.287 1.00 87.50 94 SER A C 1
ATOM 755 O O . SER A 1 94 ? -17.753 -1.441 8.531 1.00 87.50 94 SER A O 1
ATOM 757 N N . ASP A 1 95 ? -15.756 -2.206 9.239 1.00 87.44 95 ASP A N 1
ATOM 758 C CA . ASP A 1 95 ? -15.973 -2.062 10.672 1.00 87.44 95 ASP A CA 1
ATOM 759 C C . ASP A 1 95 ? -14.626 -2.023 11.424 1.00 87.44 95 ASP A C 1
ATOM 761 O O . ASP A 1 95 ? -13.551 -2.046 10.830 1.00 87.44 95 ASP A O 1
ATOM 765 N N . LYS A 1 96 ? -14.673 -1.923 12.756 1.00 87.88 96 LYS A N 1
ATOM 766 C CA . LYS A 1 96 ? -13.476 -1.804 13.607 1.00 87.88 96 LYS A CA 1
ATOM 767 C C . LYS A 1 96 ? -12.605 -3.069 13.669 1.00 87.88 96 LYS A C 1
ATOM 769 O O . LYS A 1 96 ? -11.468 -2.976 14.120 1.00 87.88 96 LYS A O 1
ATOM 774 N N . GLU A 1 97 ? -13.162 -4.235 13.345 1.00 88.00 97 GLU A N 1
ATOM 775 C CA . GLU A 1 97 ? -12.464 -5.528 13.323 1.00 88.00 97 GLU A CA 1
ATOM 776 C C . GLU A 1 97 ? -11.994 -5.883 11.907 1.00 88.00 97 GLU A C 1
ATOM 778 O O . GLU A 1 97 ? -11.310 -6.894 11.724 1.00 88.00 97 GLU A O 1
ATOM 783 N N . ASP A 1 98 ? -12.345 -5.053 10.921 1.00 89.56 98 ASP A N 1
ATOM 784 C CA . ASP A 1 98 ? -11.930 -5.236 9.546 1.00 89.56 98 ASP A CA 1
ATOM 785 C C . ASP A 1 98 ? -10.423 -5.026 9.381 1.00 89.56 98 ASP A C 1
ATOM 787 O O . ASP A 1 98 ? -9.786 -4.197 10.043 1.00 89.56 98 ASP A O 1
ATOM 791 N N . VAL A 1 99 ? -9.848 -5.836 8.500 1.00 90.19 99 VAL A N 1
ATOM 792 C CA . VAL A 1 99 ? -8.416 -5.873 8.238 1.00 90.19 99 VAL A CA 1
ATOM 793 C C . VAL A 1 99 ? -8.212 -6.124 6.760 1.00 90.19 99 VAL A C 1
ATOM 795 O O . VAL A 1 99 ? -8.564 -7.192 6.260 1.00 90.19 99 VAL A O 1
ATOM 798 N N . ASP A 1 100 ? -7.508 -5.210 6.108 1.00 90.50 100 ASP A N 1
ATOM 799 C CA . ASP A 1 100 ? -7.263 -5.264 4.674 1.00 90.50 100 ASP A CA 1
ATOM 800 C C . ASP A 1 100 ? -5.831 -5.719 4.393 1.00 90.50 100 ASP A C 1
ATOM 802 O O . ASP A 1 100 ? -4.870 -5.187 4.959 1.00 90.50 100 ASP A O 1
ATOM 806 N N . PHE A 1 101 ? -5.663 -6.695 3.495 1.00 89.38 101 PHE A N 1
ATOM 807 C CA . PHE A 1 101 ? -4.347 -7.177 3.073 1.00 89.38 101 PHE A CA 1
ATOM 808 C C . PHE A 1 101 ? -4.081 -6.915 1.591 1.00 89.38 101 PHE A C 1
ATOM 810 O O . PHE A 1 101 ? -4.802 -7.395 0.712 1.00 89.38 101 PHE A O 1
ATOM 817 N N . TYR A 1 102 ? -2.960 -6.251 1.305 1.00 88.56 102 TYR A N 1
ATOM 818 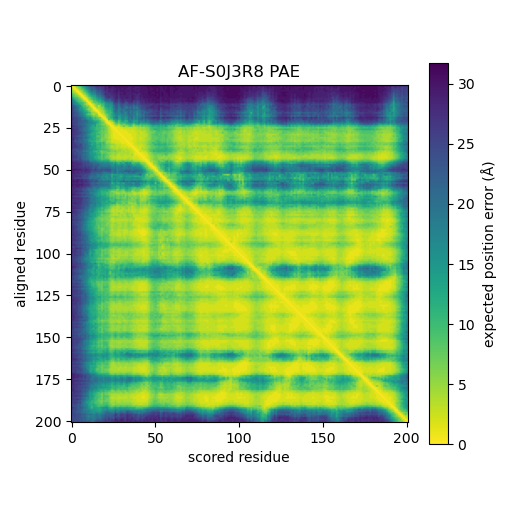C CA . TYR A 1 102 ? -2.549 -5.901 -0.051 1.00 88.56 102 TYR A CA 1
ATOM 819 C C . TYR A 1 102 ? -1.176 -6.445 -0.407 1.00 88.56 102 TYR A C 1
ATOM 821 O O . TYR A 1 102 ? -0.138 -5.934 0.020 1.00 88.56 102 TYR A O 1
ATOM 829 N N . ASN A 1 103 ? -1.173 -7.467 -1.256 1.00 87.69 103 ASN A N 1
ATOM 830 C CA . ASN A 1 103 ? 0.048 -8.064 -1.774 1.00 87.69 103 ASN A CA 1
ATOM 831 C C . ASN A 1 103 ? 0.598 -7.249 -2.947 1.00 87.69 103 ASN A C 1
ATOM 833 O O . ASN A 1 103 ? -0.135 -6.860 -3.861 1.00 87.69 103 ASN A O 1
ATOM 837 N N . PHE A 1 104 ? 1.908 -7.025 -2.943 1.00 86.00 104 PHE A N 1
ATOM 838 C CA . PHE A 1 104 ? 2.618 -6.390 -4.043 1.00 86.00 104 PHE A CA 1
ATOM 839 C C . PHE A 1 104 ? 4.027 -6.950 -4.187 1.00 86.00 104 PHE A C 1
ATOM 841 O O . PHE A 1 104 ? 4.584 -7.574 -3.286 1.00 86.00 104 PHE A O 1
ATOM 848 N N . SER A 1 105 ? 4.621 -6.705 -5.350 1.00 85.25 105 SER A N 1
ATOM 849 C CA . SER A 1 105 ? 6.028 -6.987 -5.590 1.00 85.25 105 SER A CA 1
ATOM 850 C C . SER A 1 105 ? 6.766 -5.720 -5.979 1.00 85.25 105 SER A C 1
ATOM 852 O O . SER A 1 105 ? 6.254 -4.900 -6.739 1.00 85.25 105 SER A O 1
ATOM 854 N N . ILE A 1 106 ? 7.989 -5.544 -5.487 1.00 81.00 106 ILE A N 1
ATOM 855 C CA . ILE A 1 106 ? 8.824 -4.4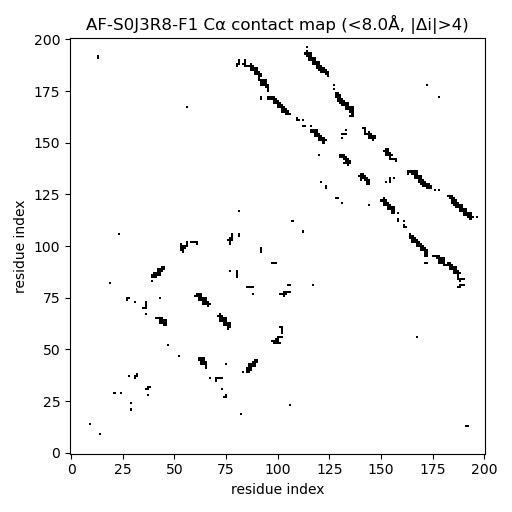46 -5.971 1.00 81.00 106 ILE A CA 1
ATOM 856 C C . ILE A 1 106 ? 9.303 -4.809 -7.390 1.00 81.00 106 ILE A C 1
ATOM 858 O O . ILE A 1 106 ? 10.009 -5.810 -7.559 1.00 81.00 106 ILE A O 1
ATOM 862 N N . PRO A 1 107 ? 8.978 -3.992 -8.412 1.00 73.38 107 PRO A N 1
ATOM 863 C CA . PRO A 1 107 ? 9.220 -4.326 -9.817 1.00 73.38 107 PRO A CA 1
ATOM 864 C C . PRO A 1 107 ? 10.689 -4.195 -10.250 1.00 73.38 107 PRO A C 1
ATOM 866 O O . PRO A 1 107 ? 11.022 -4.467 -11.404 1.00 73.38 107 PRO A O 1
ATOM 869 N N . PHE A 1 108 ? 11.568 -3.742 -9.354 1.00 71.00 108 PHE A N 1
ATOM 870 C CA . PHE A 1 108 ? 12.986 -3.535 -9.623 1.00 71.00 108 PHE A CA 1
ATOM 871 C C . PHE A 1 108 ? 13.781 -4.826 -9.441 1.00 71.00 108 PHE A C 1
ATOM 873 O O . PHE A 1 108 ? 13.610 -5.544 -8.450 1.00 71.00 108 PHE A O 1
ATOM 880 N N . ARG A 1 109 ? 14.704 -5.085 -10.376 1.00 65.56 109 ARG A N 1
ATOM 881 C CA . ARG A 1 109 ? 15.675 -6.179 -10.239 1.00 65.56 109 ARG A CA 1
ATOM 882 C C . ARG A 1 109 ? 16.603 -5.904 -9.055 1.00 65.56 109 ARG A C 1
ATOM 884 O O . ARG A 1 109 ? 16.890 -4.749 -8.755 1.00 65.56 109 ARG A O 1
ATOM 891 N N . ASN A 1 110 ? 17.131 -6.961 -8.444 1.00 65.94 110 ASN A N 1
ATOM 892 C CA . ASN A 1 110 ? 17.937 -6.914 -7.215 1.00 65.94 110 ASN A CA 1
ATOM 893 C C . ASN A 1 110 ? 19.056 -5.856 -7.258 1.00 65.94 110 ASN A C 1
ATOM 895 O O . ASN A 1 110 ? 19.213 -5.094 -6.314 1.00 65.94 110 ASN A O 1
ATOM 899 N N . PHE A 1 111 ? 19.770 -5.723 -8.383 1.00 59.81 111 PHE A N 1
ATOM 900 C CA . PHE A 1 111 ? 20.855 -4.739 -8.525 1.00 59.81 111 PHE A CA 1
ATOM 901 C C . PHE A 1 111 ? 20.388 -3.272 -8.553 1.00 59.81 111 PHE A C 1
ATOM 903 O O . PHE A 1 111 ? 21.190 -2.377 -8.316 1.00 59.81 111 PHE A O 1
ATOM 910 N N . GLN A 1 112 ? 19.118 -3.004 -8.870 1.00 64.62 112 GLN A N 1
ATOM 911 C CA . GLN A 1 112 ? 18.554 -1.651 -8.923 1.00 64.62 112 GLN A CA 1
ATOM 912 C C . GLN A 1 112 ? 18.063 -1.190 -7.549 1.00 64.62 112 GLN A C 1
ATOM 914 O O . GLN A 1 112 ? 18.051 0.006 -7.286 1.00 64.62 112 GLN A O 1
ATOM 919 N N . ARG A 1 113 ? 17.694 -2.119 -6.658 1.00 63.38 113 ARG A N 1
ATOM 920 C CA . ARG A 1 113 ? 17.140 -1.797 -5.333 1.00 63.38 113 ARG A CA 1
ATOM 921 C C . ARG A 1 113 ? 18.115 -1.064 -4.425 1.00 63.38 113 ARG A C 1
ATOM 923 O O . ARG A 1 113 ? 17.692 -0.231 -3.641 1.00 63.38 113 ARG A O 1
ATOM 930 N N . ASN A 1 114 ? 19.414 -1.292 -4.592 1.00 65.69 114 ASN A N 1
ATOM 931 C CA . ASN A 1 114 ? 20.425 -0.577 -3.813 1.00 65.69 114 ASN A CA 1
ATOM 932 C C . ASN A 1 114 ? 20.445 0.930 -4.118 1.00 65.69 114 ASN A C 1
ATOM 934 O O . ASN A 1 114 ? 20.886 1.714 -3.285 1.00 65.69 114 ASN A O 1
ATOM 938 N N . TYR A 1 115 ? 19.943 1.342 -5.285 1.00 68.19 115 TYR A N 1
ATOM 939 C CA . TYR A 1 115 ? 19.944 2.736 -5.732 1.00 68.19 115 TYR A CA 1
ATOM 940 C C . TYR A 1 115 ? 18.645 3.482 -5.427 1.00 68.19 115 TYR A C 1
ATOM 942 O O . TYR A 1 115 ? 18.613 4.703 -5.575 1.00 68.19 115 TYR A O 1
ATOM 950 N N . PHE A 1 116 ? 17.583 2.785 -5.007 1.00 74.25 116 PHE A N 1
ATOM 951 C CA . PHE A 1 116 ? 16.269 3.393 -4.811 1.00 74.25 116 PHE A CA 1
ATOM 952 C C . PHE A 1 116 ? 15.630 2.970 -3.492 1.00 74.25 116 PHE A C 1
ATOM 954 O O . PHE A 1 116 ? 15.550 1.785 -3.182 1.00 74.25 116 PHE A O 1
ATOM 961 N N . GLY A 1 117 ? 15.130 3.952 -2.750 1.00 80.94 117 GLY A N 1
ATOM 962 C CA . GLY A 1 117 ? 14.195 3.733 -1.657 1.00 80.94 117 GLY A CA 1
ATOM 963 C C . GLY A 1 117 ? 12.772 3.658 -2.199 1.00 80.94 117 GLY A C 1
ATOM 964 O O . GLY A 1 117 ? 12.421 4.375 -3.138 1.00 80.94 117 GLY A O 1
ATOM 965 N N . VAL A 1 118 ? 11.949 2.794 -1.609 1.00 86.31 118 VAL A N 1
ATOM 966 C CA . VAL A 1 118 ? 10.505 2.789 -1.857 1.00 86.31 118 VAL A CA 1
ATOM 967 C C . VAL A 1 118 ? 9.804 3.104 -0.545 1.00 86.31 118 VAL A C 1
ATOM 969 O O . VAL A 1 118 ? 10.022 2.437 0.465 1.00 86.31 118 VAL A O 1
ATOM 972 N N . GLU A 1 119 ? 8.974 4.135 -0.568 1.00 92.00 119 GLU A N 1
ATOM 973 C CA . GLU A 1 119 ? 8.162 4.574 0.560 1.00 92.00 119 GLU A CA 1
ATOM 974 C C . GLU A 1 119 ? 6.687 4.387 0.194 1.00 92.00 119 GLU A C 1
ATOM 976 O O . GLU A 1 119 ? 6.276 4.700 -0.924 1.00 92.00 119 GLU A O 1
ATOM 981 N N . ALA A 1 120 ? 5.900 3.863 1.126 1.00 94.88 120 ALA A N 1
ATOM 982 C CA . ALA A 1 120 ? 4.449 3.817 1.049 1.00 94.88 120 ALA A CA 1
ATOM 983 C C . ALA A 1 120 ? 3.865 4.863 2.001 1.00 94.88 120 ALA A C 1
ATOM 985 O O . ALA A 1 120 ? 4.381 5.072 3.099 1.00 94.88 120 ALA A O 1
ATOM 986 N N . TYR A 1 121 ? 2.783 5.503 1.586 1.00 96.31 121 TYR A N 1
ATOM 987 C CA . TYR A 1 121 ? 2.049 6.476 2.384 1.00 96.31 121 TYR A CA 1
ATOM 988 C C . TYR A 1 121 ? 0.605 6.029 2.509 1.00 96.31 121 TYR A C 1
ATOM 990 O O . TYR A 1 121 ? 0.054 5.488 1.550 1.00 96.31 121 TYR A O 1
ATOM 998 N N . ILE A 1 122 ? 0.005 6.287 3.667 1.00 96.44 122 ILE A N 1
ATOM 999 C CA . ILE A 1 122 ? -1.435 6.172 3.873 1.00 96.44 122 ILE A CA 1
ATOM 1000 C C . ILE A 1 122 ? -2.011 7.533 4.265 1.00 96.44 122 ILE A C 1
ATOM 1002 O O . ILE A 1 122 ? -1.642 8.122 5.286 1.00 96.44 122 ILE A O 1
ATOM 1006 N N . ASP A 1 123 ? -2.904 8.025 3.414 1.00 95.00 123 ASP A N 1
ATOM 1007 C CA . ASP A 1 123 ? -3.786 9.155 3.676 1.00 95.00 123 ASP A CA 1
ATOM 1008 C C . ASP A 1 123 ? -5.078 8.621 4.295 1.00 95.00 123 ASP A C 1
ATOM 1010 O O . ASP A 1 123 ? -5.666 7.670 3.773 1.00 95.00 123 ASP A O 1
ATOM 1014 N N . MET A 1 124 ? -5.526 9.226 5.392 1.00 92.75 124 MET A N 1
ATOM 1015 C CA . MET A 1 124 ? -6.682 8.763 6.162 1.00 92.75 124 MET A CA 1
ATOM 1016 C C . MET A 1 124 ? -7.722 9.882 6.306 1.00 92.75 124 MET A C 1
ATOM 1018 O O . MET A 1 124 ? -7.363 11.060 6.220 1.00 92.75 124 MET A O 1
ATOM 1022 N N . PRO A 1 125 ? -9.000 9.536 6.529 1.00 89.94 125 PRO A N 1
ATOM 1023 C CA . PRO A 1 125 ? -10.024 10.506 6.903 1.00 89.94 125 PRO A CA 1
ATOM 1024 C C . PRO A 1 125 ? -9.648 11.272 8.178 1.00 89.94 125 PRO A C 1
ATOM 1026 O O . PRO A 1 125 ? -8.925 10.767 9.039 1.00 89.94 125 PRO A O 1
ATOM 1029 N N . GLU A 1 126 ? -10.156 12.497 8.317 1.00 86.69 126 GLU A N 1
ATOM 1030 C CA . GLU A 1 126 ? -9.909 13.318 9.505 1.00 86.69 126 GLU A CA 1
ATOM 1031 C C . GLU A 1 126 ? -10.425 12.611 10.769 1.00 86.69 126 GLU A C 1
ATOM 1033 O O . GLU A 1 126 ? -11.553 12.126 10.806 1.00 86.69 126 GLU A O 1
ATOM 1038 N N . GLY A 1 127 ? -9.587 12.542 11.805 1.00 86.00 127 GLY A N 1
ATOM 1039 C CA . GLY A 1 127 ? -9.910 11.862 13.062 1.00 86.00 127 GLY A CA 1
ATOM 1040 C C . GLY A 1 127 ? -9.659 10.349 13.069 1.00 86.00 127 GLY A C 1
ATOM 1041 O O . GLY A 1 127 ? -9.686 9.761 14.143 1.00 86.00 127 GLY A O 1
ATOM 1042 N N . CYS A 1 128 ? -9.354 9.725 11.927 1.00 89.50 128 CYS A N 1
ATOM 1043 C CA . CYS A 1 128 ? -9.003 8.304 11.870 1.00 89.50 128 CYS A CA 1
ATOM 1044 C C . CYS A 1 128 ? -7.513 8.059 12.162 1.00 89.50 128 CYS A C 1
ATOM 1046 O O . CYS A 1 128 ? -6.647 8.832 11.747 1.00 89.50 128 CYS A O 1
ATOM 1048 N N . ASP A 1 129 ? -7.210 6.933 12.815 1.00 92.69 129 ASP A N 1
ATOM 1049 C CA . ASP A 1 129 ? -5.843 6.485 13.104 1.00 92.69 129 ASP A CA 1
ATOM 1050 C C . ASP A 1 129 ? -5.645 5.022 12.678 1.00 92.69 129 ASP A C 1
ATOM 1052 O O . ASP A 1 129 ? -5.622 4.101 13.493 1.00 92.69 129 ASP A O 1
ATOM 1056 N N . TYR A 1 130 ? -5.538 4.786 11.369 1.00 94.25 130 TYR A N 1
ATOM 1057 C CA . TYR A 1 130 ? -5.319 3.445 10.822 1.00 94.25 130 TYR A CA 1
ATOM 1058 C C . TYR A 1 130 ? -3.844 3.067 10.871 1.00 94.25 130 TYR A C 1
ATOM 1060 O O . TYR A 1 130 ? -2.953 3.876 10.595 1.00 94.25 130 TYR A O 1
ATOM 1068 N N . ASP A 1 131 ? -3.569 1.818 11.218 1.00 95.81 131 ASP A N 1
ATOM 1069 C CA . ASP A 1 131 ? -2.229 1.260 11.211 1.00 95.81 131 ASP A CA 1
ATOM 1070 C C . ASP A 1 131 ? -1.925 0.644 9.849 1.00 95.81 131 ASP A C 1
ATOM 1072 O O . ASP A 1 131 ? -2.683 -0.174 9.340 1.00 95.81 131 ASP A O 1
ATOM 1076 N N . LEU A 1 132 ? -0.776 1.014 9.280 1.00 97.12 132 LEU A N 1
ATOM 1077 C CA . LEU A 1 132 ? -0.228 0.399 8.077 1.00 97.12 132 LEU A CA 1
ATOM 1078 C C . LEU A 1 132 ? 1.030 -0.383 8.461 1.00 97.12 132 LEU A C 1
ATOM 1080 O O . LEU A 1 132 ? 2.036 0.195 8.878 1.00 97.12 132 LEU A O 1
ATOM 1084 N N . THR A 1 133 ? 0.972 -1.702 8.315 1.00 97.31 133 THR A N 1
ATOM 1085 C CA . THR A 1 133 ? 2.064 -2.621 8.667 1.00 97.31 133 THR A CA 1
ATOM 1086 C C . THR A 1 133 ? 2.551 -3.366 7.430 1.00 97.31 133 THR A C 1
ATOM 1088 O O . THR A 1 133 ? 1.753 -3.760 6.584 1.00 97.31 133 THR A O 1
ATOM 1091 N N . LEU A 1 134 ? 3.864 -3.568 7.316 1.00 96.00 134 LEU A N 1
ATOM 1092 C CA . LEU A 1 134 ? 4.494 -4.278 6.205 1.00 96.00 134 LEU A CA 1
ATOM 1093 C C . LEU A 1 134 ? 4.991 -5.647 6.661 1.00 96.00 134 LEU A C 1
ATOM 1095 O O . LEU A 1 134 ? 5.742 -5.749 7.635 1.00 96.00 134 LEU A O 1
ATOM 1099 N N . TYR A 1 135 ? 4.634 -6.672 5.896 1.00 93.06 135 TYR A N 1
ATOM 1100 C CA . TYR A 1 135 ? 5.110 -8.039 6.055 1.00 93.06 135 TYR A CA 1
ATOM 1101 C C . TYR A 1 135 ? 5.903 -8.490 4.825 1.00 93.06 135 TYR A C 1
ATOM 1103 O O . TYR A 1 135 ? 5.570 -8.109 3.700 1.00 93.06 135 TYR A O 1
ATOM 1111 N N . ASP A 1 136 ? 6.938 -9.301 5.039 1.00 90.25 136 ASP A N 1
ATOM 1112 C CA . ASP A 1 136 ? 7.680 -9.984 3.972 1.00 90.25 136 ASP A CA 1
ATOM 1113 C C . ASP A 1 136 ? 6.928 -11.227 3.446 1.00 90.25 136 ASP A C 1
ATOM 1115 O O . ASP A 1 136 ? 5.831 -11.550 3.911 1.00 90.25 136 ASP A O 1
ATOM 1119 N N . GLU A 1 137 ? 7.511 -11.935 2.472 1.00 86.38 137 GLU A N 1
ATOM 1120 C CA . GLU A 1 137 ? 6.937 -13.160 1.883 1.00 86.38 137 GLU A CA 1
ATOM 1121 C C . GLU A 1 137 ? 6.813 -14.336 2.872 1.00 86.38 137 GLU A C 1
ATOM 1123 O O . GLU A 1 137 ? 6.051 -15.278 2.639 1.00 86.38 137 GLU A O 1
ATOM 1128 N N . TYR A 1 138 ? 7.545 -14.283 3.988 1.00 87.12 138 TYR A N 1
ATOM 1129 C CA . TYR A 1 138 ? 7.576 -15.317 5.020 1.00 87.12 138 TYR A CA 1
ATOM 1130 C C . TYR A 1 138 ? 6.564 -15.056 6.146 1.00 87.12 138 TYR A C 1
ATOM 1132 O O . TYR A 1 138 ? 6.365 -15.923 7.000 1.00 87.12 138 TYR A O 1
ATOM 1140 N N . GLY A 1 139 ? 5.899 -13.896 6.147 1.00 87.75 139 GLY A N 1
ATOM 1141 C CA . GLY A 1 139 ? 4.969 -13.492 7.202 1.00 87.75 139 GLY A CA 1
ATOM 1142 C C . GLY A 1 139 ? 5.617 -12.768 8.374 1.00 87.75 139 GLY A C 1
ATOM 1143 O O . GLY A 1 139 ? 4.948 -12.563 9.386 1.00 87.75 139 GLY A O 1
ATOM 1144 N N . ASN A 1 140 ? 6.881 -12.355 8.264 1.00 92.06 140 ASN A N 1
ATOM 1145 C CA . ASN A 1 140 ? 7.514 -11.539 9.292 1.00 92.06 140 ASN A CA 1
ATOM 1146 C C . ASN A 1 140 ? 7.123 -10.076 9.105 1.00 92.06 140 ASN A C 1
ATOM 1148 O O . ASN A 1 140 ? 7.148 -9.556 7.990 1.00 92.06 140 ASN A O 1
ATOM 1152 N N . GLN A 1 141 ? 6.812 -9.393 10.205 1.00 94.56 141 GLN A N 1
ATOM 1153 C CA . GLN A 1 141 ? 6.655 -7.944 10.188 1.00 94.56 141 GLN A CA 1
ATOM 1154 C C . GLN A 1 141 ? 8.025 -7.289 9.994 1.00 94.56 141 GLN A C 1
ATOM 1156 O O . GLN A 1 141 ? 8.931 -7.479 10.804 1.00 94.56 141 GLN A O 1
ATOM 1161 N N . VAL A 1 142 ? 8.158 -6.490 8.939 1.00 94.00 142 VAL A N 1
ATOM 1162 C CA . VAL A 1 142 ? 9.416 -5.834 8.546 1.00 94.00 142 VAL A CA 1
ATOM 1163 C C . VAL A 1 142 ? 9.306 -4.308 8.481 1.00 94.00 142 VAL A C 1
ATOM 1165 O O . VAL A 1 142 ? 10.298 -3.633 8.221 1.00 94.00 142 VAL A O 1
ATOM 1168 N N . GLY A 1 143 ? 8.124 -3.748 8.751 1.00 94.94 143 GLY A N 1
ATOM 1169 C CA . GLY A 1 143 ? 7.920 -2.306 8.874 1.00 94.94 143 GLY A CA 1
ATOM 1170 C C . GLY A 1 143 ? 6.566 -1.950 9.485 1.00 94.94 143 GLY A C 1
ATOM 1171 O O . GLY A 1 143 ? 5.626 -2.744 9.439 1.00 94.94 143 GLY A O 1
ATOM 1172 N N .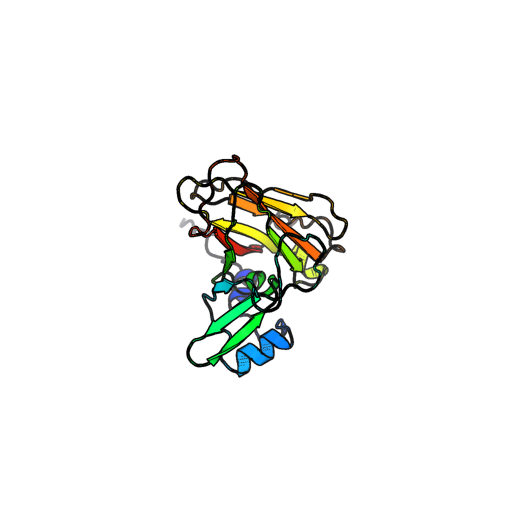 LYS A 1 144 ? 6.463 -0.747 10.050 1.00 96.88 144 LYS A N 1
ATOM 1173 C CA . LYS A 1 144 ? 5.210 -0.121 10.494 1.00 96.88 144 LYS A CA 1
ATOM 1174 C C . LYS A 1 144 ? 5.256 1.361 10.132 1.00 96.88 144 LYS A C 1
ATOM 1176 O O . LYS A 1 144 ? 6.326 1.962 10.191 1.00 96.88 144 LYS A O 1
ATOM 1181 N N . ALA A 1 145 ? 4.129 1.914 9.702 1.00 97.25 145 ALA A N 1
ATOM 1182 C CA . ALA A 1 145 ? 4.050 3.302 9.287 1.00 97.25 145 ALA A CA 1
ATOM 1183 C C . ALA A 1 145 ? 4.014 4.244 10.494 1.00 97.25 145 ALA A C 1
ATOM 1185 O O . ALA A 1 145 ? 3.357 3.957 11.495 1.00 97.25 145 ALA A O 1
ATOM 1186 N N . GLU A 1 146 ? 4.670 5.391 10.364 1.00 96.62 146 GLU A N 1
ATOM 1187 C CA . GLU A 1 146 ? 4.713 6.447 11.378 1.00 96.62 146 GLU A CA 1
ATOM 1188 C C . GLU A 1 146 ? 4.237 7.772 10.786 1.00 96.62 146 GLU A C 1
ATOM 1190 O O . GLU A 1 146 ? 4.354 7.994 9.582 1.00 96.62 146 GLU A O 1
ATOM 1195 N N . TRP A 1 147 ? 3.703 8.664 11.621 1.00 95.19 147 TRP A N 1
ATOM 1196 C CA . TRP A 1 147 ? 3.251 9.984 11.182 1.00 95.19 147 TRP A CA 1
ATOM 1197 C C . TRP A 1 147 ? 4.393 10.792 10.551 1.00 95.19 147 TRP A C 1
ATOM 1199 O O . TRP A 1 147 ? 5.462 10.937 11.140 1.00 95.19 147 TRP A O 1
ATOM 1209 N N . ASP A 1 148 ? 4.150 11.354 9.368 1.00 92.69 148 ASP A N 1
ATOM 1210 C CA . ASP A 1 148 ? 5.137 12.143 8.620 1.00 92.69 148 ASP A CA 1
ATOM 1211 C C . ASP A 1 148 ? 5.152 13.637 8.995 1.00 92.69 148 ASP A C 1
ATOM 1213 O O . ASP A 1 148 ? 6.018 14.382 8.539 1.00 92.69 148 ASP A O 1
ATOM 1217 N N . GLY A 1 149 ? 4.214 14.074 9.844 1.00 88.75 149 GLY A N 1
ATOM 1218 C CA . GLY A 1 149 ? 4.027 15.473 10.239 1.00 88.75 149 GLY A CA 1
ATOM 1219 C C . GLY A 1 149 ? 3.179 16.305 9.268 1.00 88.75 149 GLY A C 1
ATOM 1220 O O . GLY A 1 149 ? 2.845 17.442 9.589 1.00 88.75 149 GLY A O 1
ATOM 1221 N N . GLU A 1 150 ? 2.779 15.742 8.125 1.00 88.19 150 GLU A N 1
ATOM 1222 C CA . GLU A 1 150 ? 1.911 16.356 7.109 1.00 88.19 150 GLU A CA 1
ATOM 1223 C C . GLU A 1 150 ? 0.480 15.787 7.141 1.00 88.19 150 GLU A C 1
ATOM 1225 O O . GLU A 1 150 ? -0.322 16.054 6.248 1.00 88.19 150 GLU A O 1
ATOM 1230 N N . GLY A 1 151 ? 0.144 15.016 8.180 1.00 87.81 151 GLY A N 1
ATOM 1231 C CA . GLY A 1 151 ? -1.177 14.403 8.345 1.00 87.81 151 GLY A CA 1
ATOM 1232 C C . GLY A 1 151 ? -1.326 13.052 7.646 1.00 87.81 151 GLY A C 1
ATOM 1233 O O . GLY A 1 151 ? -2.448 12.600 7.438 1.00 87.81 151 GLY A O 1
ATOM 1234 N N . ARG A 1 152 ? -0.216 12.387 7.304 1.00 94.25 152 ARG A N 1
ATOM 1235 C CA . ARG A 1 152 ? -0.206 11.032 6.738 1.00 94.25 152 ARG A CA 1
ATOM 1236 C C . ARG A 1 152 ? 0.713 10.137 7.551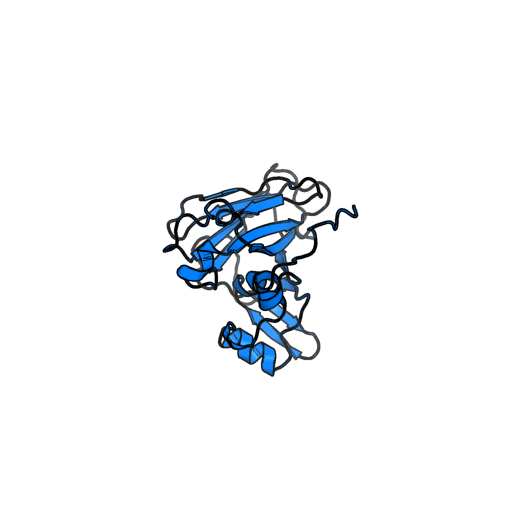 1.00 94.25 152 ARG A C 1
ATOM 1238 O O . ARG A 1 152 ? 1.579 10.622 8.281 1.00 94.25 152 ARG A O 1
ATOM 1245 N N . LYS A 1 153 ? 0.574 8.821 7.398 1.00 96.50 153 LYS A N 1
ATOM 1246 C CA . LYS A 1 153 ? 1.597 7.887 7.885 1.00 96.50 153 LYS A CA 1
ATOM 1247 C C . LYS A 1 153 ? 2.463 7.406 6.729 1.00 96.50 153 LYS A C 1
ATOM 1249 O O . LYS A 1 153 ? 1.960 7.089 5.653 1.00 96.50 153 LYS A O 1
ATOM 1254 N N . LYS A 1 154 ? 3.768 7.334 6.968 1.00 96.69 154 LYS A N 1
ATOM 1255 C CA . LYS A 1 154 ? 4.791 6.886 6.028 1.00 96.69 154 LYS A CA 1
ATOM 1256 C C . LYS A 1 154 ? 5.408 5.577 6.498 1.00 96.69 154 LYS A C 1
ATOM 1258 O O . LYS A 1 154 ? 5.784 5.448 7.659 1.00 96.69 154 LYS A O 1
ATOM 1263 N N . LEU A 1 155 ? 5.583 4.642 5.573 1.00 96.00 155 LEU A N 1
ATOM 1264 C CA . LEU A 1 155 ? 6.265 3.370 5.764 1.00 96.00 155 LEU A CA 1
ATOM 1265 C C . LEU A 1 155 ? 7.411 3.239 4.759 1.00 96.00 155 LEU A C 1
ATOM 1267 O O . LEU A 1 155 ? 7.198 3.313 3.552 1.00 96.00 155 LEU A O 1
ATOM 1271 N N . THR A 1 156 ? 8.625 2.998 5.245 1.00 92.00 156 THR A N 1
ATOM 1272 C CA . THR A 1 156 ? 9.780 2.714 4.382 1.00 92.00 156 THR A CA 1
ATOM 1273 C C . THR A 1 156 ? 9.870 1.216 4.125 1.00 92.00 156 THR A C 1
ATOM 1275 O O . THR A 1 156 ? 9.910 0.430 5.071 1.00 92.00 156 THR A O 1
ATOM 1278 N N . ILE A 1 157 ? 9.925 0.808 2.856 1.00 89.25 157 ILE A N 1
ATOM 1279 C CA . ILE A 1 157 ? 10.129 -0.600 2.515 1.00 89.25 157 ILE A CA 1
ATOM 1280 C C . ILE A 1 157 ? 11.617 -0.931 2.664 1.00 89.25 157 ILE A C 1
ATOM 1282 O O . ILE A 1 157 ? 12.449 -0.239 2.067 1.00 89.25 157 ILE A O 1
ATOM 1286 N N . PRO A 1 158 ? 11.979 -1.967 3.440 1.00 85.88 158 PRO A N 1
ATOM 1287 C CA . PRO A 1 158 ? 13.378 -2.262 3.688 1.00 85.88 158 PRO A CA 1
ATOM 1288 C C . PRO A 1 158 ? 14.133 -2.704 2.432 1.00 85.88 158 PRO A C 1
ATOM 1290 O O . PRO A 1 158 ? 13.613 -3.441 1.596 1.00 85.88 158 PRO A O 1
ATOM 1293 N N . ASN A 1 159 ? 15.394 -2.285 2.336 1.00 77.06 159 ASN A N 1
ATOM 1294 C CA . ASN A 1 159 ? 16.309 -2.585 1.230 1.00 77.06 159 ASN A CA 1
ATOM 1295 C C . ASN A 1 159 ? 17.411 -3.603 1.604 1.00 77.06 159 ASN A C 1
ATOM 1297 O O . ASN A 1 159 ? 18.252 -3.913 0.764 1.00 77.06 159 ASN A O 1
ATOM 1301 N N . TRP A 1 160 ? 17.418 -4.123 2.841 1.00 73.69 160 TRP A N 1
ATOM 1302 C CA . TRP A 1 160 ? 18.469 -5.016 3.353 1.00 73.69 160 TRP A CA 1
ATOM 1303 C C . TRP A 1 160 ? 18.420 -6.435 2.771 1.00 73.69 160 TRP A C 1
ATOM 1305 O O . TRP A 1 160 ? 19.459 -7.090 2.697 1.00 73.69 160 TRP A O 1
ATOM 1315 N N . ASP A 1 161 ? 17.249 -6.908 2.332 1.00 71.56 161 ASP A N 1
ATOM 1316 C CA . ASP A 1 161 ? 17.111 -8.183 1.625 1.00 71.56 161 ASP A CA 1
ATOM 1317 C C . ASP A 1 161 ? 16.758 -7.967 0.157 1.00 71.56 161 ASP A C 1
ATOM 1319 O O . ASP A 1 161 ? 15.646 -7.592 -0.214 1.00 71.56 161 ASP A O 1
ATOM 1323 N N . ILE A 1 162 ? 17.742 -8.239 -0.694 1.00 67.44 162 ILE A N 1
ATOM 1324 C CA . ILE A 1 162 ? 17.597 -8.164 -2.144 1.00 67.44 162 ILE A CA 1
ATOM 1325 C C . ILE A 1 162 ? 16.907 -9.399 -2.738 1.00 67.44 162 ILE A C 1
ATOM 1327 O O . ILE A 1 162 ? 16.576 -9.370 -3.921 1.00 67.44 162 ILE A O 1
ATOM 1331 N N . ASN A 1 163 ? 16.723 -10.480 -1.970 1.00 72.38 163 ASN A N 1
ATOM 1332 C CA . ASN A 1 163 ? 16.077 -11.709 -2.435 1.00 72.38 163 ASN A CA 1
ATOM 1333 C C . ASN A 1 163 ? 14.559 -11.649 -2.260 1.00 72.38 163 ASN A C 1
ATOM 1335 O O . ASN A 1 163 ? 13.838 -12.052 -3.173 1.00 72.38 163 ASN A O 1
ATOM 1339 N N . THR A 1 164 ? 14.083 -11.085 -1.147 1.00 75.62 164 THR A N 1
ATOM 1340 C CA . THR A 1 164 ? 12.654 -10.842 -0.938 1.00 75.62 164 THR A CA 1
ATOM 1341 C C . THR A 1 164 ? 12.159 -9.781 -1.912 1.00 75.62 164 THR A C 1
ATOM 1343 O O . THR A 1 164 ? 12.591 -8.624 -1.905 1.00 75.62 164 THR A O 1
ATOM 1346 N N . ASN A 1 165 ? 11.214 -10.150 -2.775 1.00 81.69 165 ASN A N 1
ATOM 1347 C CA . ASN A 1 165 ? 10.584 -9.213 -3.701 1.00 81.69 165 ASN A CA 1
ATOM 1348 C C . ASN A 1 165 ? 9.081 -9.052 -3.524 1.00 81.69 165 ASN A C 1
ATOM 1350 O O . ASN A 1 165 ? 8.537 -8.125 -4.128 1.00 81.69 165 ASN A O 1
ATOM 1354 N N . GLN A 1 166 ? 8.461 -9.899 -2.709 1.00 87.56 166 GLN A N 1
ATOM 1355 C CA . GLN A 1 166 ? 7.045 -9.888 -2.384 1.00 87.56 166 GLN A CA 1
ATOM 1356 C C . GLN A 1 166 ? 6.845 -9.362 -0.971 1.00 87.56 166 GLN A C 1
ATOM 1358 O O . GLN A 1 166 ? 7.556 -9.742 -0.043 1.00 87.56 166 GLN A O 1
ATOM 1363 N N . TYR A 1 167 ? 5.858 -8.490 -0.834 1.00 89.56 167 TYR A N 1
ATOM 1364 C CA . TYR A 1 167 ? 5.467 -7.903 0.432 1.00 89.56 167 TYR A CA 1
ATOM 1365 C C . TYR A 1 167 ? 3.947 -7.833 0.520 1.00 89.56 167 TYR A C 1
ATOM 1367 O O . TYR A 1 167 ? 3.248 -7.794 -0.496 1.00 89.56 167 TYR A O 1
ATOM 1375 N N . CYS A 1 168 ? 3.450 -7.754 1.746 1.00 91.69 168 CYS A N 1
ATOM 1376 C CA . CYS A 1 168 ? 2.046 -7.523 2.036 1.00 91.69 168 CYS A CA 1
ATOM 1377 C C . CYS A 1 168 ? 1.908 -6.305 2.946 1.00 91.69 168 CYS A C 1
ATOM 1379 O O . CYS A 1 168 ? 2.513 -6.254 4.018 1.00 91.69 168 CYS A O 1
ATOM 1381 N N . LEU A 1 169 ? 1.093 -5.338 2.532 1.00 94.00 169 LEU A N 1
ATOM 1382 C CA . LEU A 1 169 ? 0.585 -4.310 3.433 1.00 94.00 169 LEU A CA 1
ATOM 1383 C C . LEU A 1 169 ? -0.611 -4.875 4.191 1.00 94.00 169 LEU A C 1
ATOM 1385 O O . LEU A 1 169 ? -1.419 -5.602 3.615 1.00 94.00 169 LEU A O 1
ATOM 1389 N N . LYS A 1 170 ? -0.709 -4.537 5.468 1.00 94.88 170 LYS A N 1
ATOM 1390 C CA . LYS A 1 170 ? -1.877 -4.761 6.311 1.00 94.88 170 LYS A CA 1
ATOM 1391 C C . LYS A 1 170 ? -2.380 -3.400 6.770 1.00 94.88 170 LYS A C 1
ATOM 1393 O O . LYS A 1 170 ? -1.587 -2.655 7.352 1.00 94.88 170 LYS A O 1
ATOM 1398 N N . VAL A 1 171 ? -3.647 -3.102 6.511 1.00 94.44 171 VAL A N 1
ATOM 1399 C CA . VAL A 1 171 ? -4.346 -1.943 7.071 1.00 94.44 171 VAL A CA 1
ATOM 1400 C C . VAL A 1 171 ? -5.345 -2.438 8.098 1.00 94.44 171 VAL A C 1
ATOM 1402 O O . VAL A 1 171 ? -6.090 -3.376 7.839 1.00 94.44 171 VAL A O 1
ATOM 1405 N N . GLU A 1 172 ? -5.334 -1.834 9.276 1.00 94.56 172 GLU A N 1
ATOM 1406 C CA . GLU A 1 172 ? -6.314 -2.109 10.322 1.00 94.56 172 GLU A CA 1
ATOM 1407 C C . GLU A 1 172 ? -6.575 -0.851 11.143 1.00 94.56 172 GLU A C 1
ATOM 1409 O O . GLU A 1 172 ? -5.806 0.115 11.107 1.00 94.56 172 GLU A O 1
ATOM 1414 N N . ASN A 1 173 ? -7.655 -0.863 11.911 1.00 92.56 173 ASN A N 1
ATOM 1415 C CA . ASN A 1 173 ? -7.951 0.210 12.841 1.00 92.56 173 ASN A CA 1
ATOM 1416 C C . ASN A 1 173 ? -6.936 0.219 14.006 1.00 92.56 173 ASN A C 1
ATOM 1418 O O . ASN A 1 173 ? -6.867 -0.736 14.779 1.00 92.56 173 ASN A O 1
ATOM 1422 N N . GLY A 1 174 ? -6.145 1.290 14.140 1.00 85.75 174 GLY A N 1
ATOM 1423 C CA . GLY A 1 174 ? -5.063 1.383 15.127 1.00 85.75 174 GLY A CA 1
ATOM 1424 C C . GLY A 1 174 ? -5.515 1.831 16.519 1.00 85.75 174 GLY A C 1
ATOM 1425 O O . GLY A 1 174 ? -4.896 1.455 17.516 1.00 85.75 174 GLY A O 1
ATOM 1426 N N . ASN A 1 175 ? -6.603 2.601 16.609 1.00 80.69 175 ASN A N 1
ATOM 1427 C CA . ASN A 1 175 ? -7.119 3.137 17.874 1.00 80.69 175 ASN A CA 1
ATOM 1428 C C . ASN A 1 175 ? -8.384 2.411 18.375 1.00 80.69 175 ASN A C 1
ATOM 1430 O O . ASN A 1 175 ? -8.794 2.612 19.520 1.00 80.69 175 ASN A O 1
ATOM 1434 N N . GLY A 1 176 ? -8.976 1.536 17.553 1.00 71.31 176 GLY A N 1
ATOM 1435 C CA . GLY A 1 176 ? -10.189 0.786 17.890 1.00 71.31 176 GLY A CA 1
ATOM 1436 C C . GLY A 1 176 ? -11.448 1.655 17.972 1.00 71.31 176 GLY A C 1
ATOM 1437 O O . GLY A 1 176 ? -12.460 1.205 18.519 1.00 71.31 176 GLY A O 1
ATOM 1438 N N . GLU A 1 177 ? -11.383 2.890 17.465 1.00 79.81 177 GLU A N 1
ATOM 1439 C CA . GLU A 1 177 ? -12.520 3.807 17.396 1.00 79.81 177 GLU A CA 1
ATOM 1440 C C . GLU A 1 177 ? -13.525 3.376 16.322 1.00 79.81 177 GLU A C 1
ATOM 1442 O O . GLU A 1 177 ? -13.314 2.412 15.583 1.00 79.81 177 GLU A O 1
ATOM 1447 N N . GLU A 1 178 ? -14.676 4.044 16.279 1.00 81.50 178 GLU A N 1
ATOM 1448 C CA . GLU A 1 178 ? -15.707 3.736 15.295 1.00 81.50 178 GLU A CA 1
ATOM 1449 C C . GLU A 1 178 ? -15.199 4.029 13.879 1.00 81.50 178 GLU A C 1
ATOM 1451 O O . GLU A 1 178 ? -14.639 5.088 13.604 1.00 81.50 178 GLU A O 1
ATOM 1456 N N . VAL A 1 179 ? -15.390 3.061 12.988 1.00 84.69 179 VAL A N 1
ATOM 1457 C CA . VAL A 1 179 ? -15.015 3.150 11.579 1.00 84.69 179 VAL A CA 1
ATOM 1458 C C . VAL A 1 179 ? -16.291 3.313 10.772 1.00 84.69 179 VAL A C 1
ATOM 1460 O O . VAL A 1 179 ? -17.235 2.539 10.943 1.00 84.69 179 VAL A O 1
ATOM 1463 N N . SER A 1 180 ? -16.312 4.304 9.886 1.00 85.75 180 SER A N 1
ATOM 1464 C CA . SER A 1 180 ? -17.381 4.455 8.908 1.00 85.75 180 SER A CA 1
ATOM 1465 C C . SER A 1 180 ? -17.036 3.684 7.629 1.00 85.75 180 SER A C 1
ATOM 1467 O O . SER A 1 180 ? -15.981 3.937 7.048 1.00 85.75 180 SER A O 1
ATOM 1469 N N . PRO A 1 181 ? -17.926 2.817 7.115 1.00 82.06 181 PRO A N 1
ATOM 1470 C CA . PRO A 1 181 ? -17.717 2.151 5.828 1.00 82.06 181 PRO A CA 1
ATOM 1471 C C . PRO A 1 181 ? -17.791 3.120 4.633 1.00 82.06 181 PRO A C 1
ATOM 1473 O O . PRO A 1 181 ? -17.403 2.766 3.522 1.00 82.06 181 PRO A O 1
ATOM 1476 N N . ASP A 1 182 ? -18.304 4.337 4.845 1.00 85.94 182 ASP A N 1
ATOM 1477 C CA . ASP A 1 182 ? -18.340 5.396 3.831 1.00 85.94 182 ASP A CA 1
ATOM 1478 C C . ASP A 1 182 ? -17.032 6.200 3.766 1.00 85.94 182 ASP A C 1
ATOM 1480 O O . ASP A 1 182 ? -16.847 6.999 2.841 1.00 85.94 182 ASP A O 1
ATOM 1484 N N . ASP A 1 183 ? -16.134 5.995 4.730 1.00 90.38 183 ASP A N 1
ATOM 1485 C CA . ASP A 1 183 ? -14.824 6.622 4.766 1.00 90.38 183 ASP A CA 1
ATOM 1486 C C . ASP A 1 183 ? -13.785 5.783 4.022 1.00 90.38 183 ASP A C 1
ATOM 1488 O O . ASP A 1 183 ? -13.837 4.554 3.961 1.00 90.38 183 ASP A O 1
ATOM 1492 N N . TYR A 1 184 ? -12.808 6.473 3.435 1.00 92.06 184 TYR A N 1
ATOM 1493 C CA . TYR A 1 184 ? -11.794 5.835 2.610 1.00 92.06 184 TYR A CA 1
ATOM 1494 C C . TYR A 1 184 ? -10.408 6.328 2.968 1.00 92.06 184 TYR A C 1
ATOM 1496 O O . TYR A 1 184 ? -10.177 7.532 3.101 1.00 92.06 184 TYR A O 1
ATOM 1504 N N . TYR A 1 185 ? -9.471 5.395 3.006 1.00 93.75 185 TYR A N 1
ATOM 1505 C CA . TYR A 1 185 ? -8.054 5.706 3.018 1.00 93.75 185 TYR A CA 1
ATOM 1506 C C . TYR A 1 185 ? -7.469 5.554 1.613 1.00 93.75 185 TYR A C 1
ATOM 1508 O O . TYR A 1 185 ? -8.046 4.913 0.725 1.00 93.75 185 TYR A O 1
ATOM 1516 N N . LYS A 1 186 ? -6.301 6.161 1.404 1.00 95.38 186 LYS A N 1
ATOM 1517 C CA . LYS A 1 186 ? -5.550 6.036 0.155 1.00 95.38 186 LYS A CA 1
ATOM 1518 C C . LYS A 1 186 ? -4.133 5.591 0.428 1.00 95.38 186 LYS A C 1
ATOM 1520 O O . LYS A 1 186 ? -3.440 6.213 1.223 1.00 95.38 186 LYS A O 1
ATOM 1525 N N . ILE A 1 187 ? -3.696 4.551 -0.273 1.00 95.56 187 ILE A N 1
ATOM 1526 C CA . ILE A 1 187 ? -2.303 4.115 -0.270 1.00 95.56 187 ILE A CA 1
ATOM 1527 C C . ILE A 1 187 ? -1.632 4.605 -1.546 1.00 95.56 187 ILE A C 1
ATOM 1529 O O . ILE A 1 187 ? -2.106 4.343 -2.653 1.00 95.56 187 ILE A O 1
ATOM 1533 N N . SER A 1 188 ? -0.507 5.293 -1.397 1.00 94.25 188 SER A N 1
ATOM 1534 C CA . SER A 1 188 ? 0.336 5.734 -2.509 1.00 94.25 188 SER A CA 1
ATOM 1535 C C . SER A 1 188 ? 1.787 5.328 -2.279 1.00 94.25 188 SER A C 1
ATOM 1537 O O . SER A 1 188 ? 2.196 5.026 -1.157 1.00 94.25 188 SER A O 1
ATOM 1539 N N . PHE A 1 189 ? 2.570 5.284 -3.355 1.00 91.31 189 PHE A N 1
ATOM 1540 C CA . PHE A 1 189 ? 3.984 4.932 -3.295 1.00 91.31 189 PHE A CA 1
ATOM 1541 C C . PHE A 1 189 ? 4.836 6.055 -3.867 1.00 91.31 189 PHE A C 1
ATOM 1543 O O . PHE A 1 189 ? 4.451 6.732 -4.821 1.00 91.31 189 PHE A O 1
ATOM 1550 N N . ARG A 1 190 ? 6.034 6.202 -3.309 1.00 88.25 190 ARG A N 1
ATOM 1551 C CA . ARG A 1 190 ? 7.068 7.104 -3.800 1.00 88.25 190 ARG A CA 1
ATOM 1552 C C . ARG A 1 190 ? 8.380 6.357 -3.933 1.00 88.25 190 ARG A C 1
ATOM 1554 O O . ARG A 1 190 ? 8.749 5.568 -3.065 1.00 88.25 190 ARG A O 1
ATOM 1561 N N . VAL A 1 191 ? 9.100 6.636 -5.010 1.00 82.81 191 VAL A N 1
ATOM 1562 C CA . VAL A 1 191 ? 10.443 6.124 -5.241 1.00 82.81 191 VAL A CA 1
ATOM 1563 C C . VAL A 1 191 ? 11.425 7.277 -5.092 1.00 82.81 191 VAL A C 1
ATOM 1565 O O . VAL A 1 191 ? 11.350 8.295 -5.780 1.00 82.81 191 VAL A O 1
ATOM 1568 N N . SER A 1 192 ? 12.363 7.127 -4.168 1.00 76.19 192 SER A N 1
ATOM 1569 C CA . SER A 1 192 ? 13.435 8.088 -3.928 1.00 76.19 192 SER A CA 1
ATOM 1570 C C . SER A 1 192 ? 14.783 7.470 -4.281 1.00 76.19 192 SER A C 1
ATOM 1572 O O . SER A 1 192 ? 14.921 6.253 -4.378 1.00 76.19 192 SER A O 1
ATOM 1574 N N . GLU A 1 193 ? 15.795 8.300 -4.516 1.00 68.31 193 GLU A N 1
ATOM 1575 C CA . GLU A 1 193 ? 17.163 7.796 -4.631 1.00 68.31 193 GLU A CA 1
ATOM 1576 C C . GLU A 1 193 ? 17.680 7.408 -3.251 1.00 68.31 193 GLU A C 1
ATOM 1578 O O . GLU A 1 193 ? 17.524 8.156 -2.283 1.00 68.31 193 GLU A O 1
ATOM 1583 N N . ASN A 1 194 ? 18.309 6.240 -3.169 1.00 65.06 194 ASN A N 1
ATOM 1584 C CA . ASN A 1 194 ? 18.938 5.796 -1.941 1.00 65.06 194 ASN A CA 1
ATOM 1585 C C . ASN A 1 194 ? 20.281 6.527 -1.768 1.00 65.06 194 ASN A C 1
ATOM 1587 O O . ASN A 1 194 ? 21.245 6.258 -2.486 1.00 65.06 194 ASN A O 1
ATOM 1591 N N . LYS A 1 195 ? 20.333 7.481 -0.831 1.00 54.69 195 LYS A N 1
ATOM 1592 C CA . LYS A 1 195 ? 21.505 8.344 -0.591 1.00 54.69 195 LYS A CA 1
ATOM 1593 C C . LYS A 1 195 ? 22.633 7.673 0.194 1.00 54.69 195 LYS A C 1
ATOM 1595 O O . LYS A 1 195 ? 23.696 8.267 0.342 1.00 54.69 195 LYS A O 1
ATOM 1600 N N . GLU A 1 196 ? 22.446 6.444 0.678 1.00 54.38 196 GLU A N 1
ATOM 1601 C CA . GLU A 1 196 ? 23.467 5.734 1.466 1.00 54.38 196 GLU A CA 1
ATOM 1602 C C . GLU A 1 196 ? 24.784 5.499 0.700 1.00 54.38 196 GLU A C 1
ATOM 1604 O O . GLU A 1 196 ? 25.825 5.309 1.319 1.00 54.38 196 GLU A O 1
ATOM 1609 N N . HIS A 1 197 ? 24.784 5.614 -0.633 1.00 47.81 197 HIS A N 1
ATOM 1610 C CA . HIS A 1 197 ? 25.987 5.500 -1.464 1.00 47.81 197 HIS A CA 1
ATOM 1611 C C . HIS A 1 197 ? 26.689 6.832 -1.806 1.00 47.81 197 HIS A C 1
ATOM 1613 O O . HIS A 1 197 ? 27.685 6.806 -2.531 1.00 47.81 197 HIS A O 1
ATOM 1619 N N . GLU A 1 198 ? 26.236 7.989 -1.304 1.00 43.53 198 GLU A N 1
ATOM 1620 C CA . GLU A 1 198 ? 26.986 9.254 -1.467 1.00 43.53 198 GLU A CA 1
ATOM 1621 C C . GLU A 1 198 ? 28.166 9.391 -0.488 1.00 43.53 198 GLU A C 1
ATOM 1623 O O . GLU A 1 198 ? 29.085 10.156 -0.763 1.00 43.53 198 GLU A O 1
ATOM 1628 N N . ASN A 1 199 ? 28.191 8.623 0.608 1.00 39.78 199 ASN A N 1
ATOM 1629 C CA . ASN A 1 199 ? 29.212 8.749 1.660 1.00 39.78 199 ASN A CA 1
ATOM 1630 C C . ASN A 1 199 ? 30.460 7.858 1.477 1.00 39.78 199 ASN A C 1
ATOM 1632 O O . ASN A 1 199 ? 31.356 7.917 2.313 1.00 39.78 199 ASN A O 1
ATOM 1636 N N . ASP A 1 200 ? 30.540 7.078 0.394 1.00 41.62 200 ASP A N 1
ATOM 1637 C CA . ASP A 1 200 ? 31.666 6.168 0.095 1.00 41.62 200 ASP A CA 1
ATOM 1638 C C . ASP A 1 200 ? 32.503 6.615 -1.129 1.00 41.62 200 ASP A C 1
ATOM 1640 O O . ASP A 1 200 ? 33.121 5.794 -1.814 1.00 41.62 200 ASP A O 1
ATOM 1644 N N . ARG A 1 201 ? 32.533 7.919 -1.439 1.00 36.25 201 ARG A N 1
ATOM 1645 C CA . ARG A 1 201 ? 33.405 8.493 -2.484 1.00 36.25 201 ARG A CA 1
ATOM 1646 C C . ARG A 1 201 ? 34.387 9.521 -1.948 1.00 36.25 201 ARG A C 1
ATOM 1648 O O . ARG A 1 201 ? 33.949 10.427 -1.210 1.00 36.25 201 ARG A O 1
#

Foldseek 3Di:
DDDDDPDDCPDPVVVVLVVDDPVLDDPLRNVCVVLVVDDAQFEWEFPVVPDVAQQDQPPQDGWTWTQDPVRGIGTHAPLVLQSHQRYKYKDFAAWQAGKGKHKDFNSDALVCLLFKKKKKKKAWPPPFDKKKWKAFPVGDTDWTWDDPVPRITMITDDSPDSPTGMMMIMIHRPPSDTGHRPTIMIMGMDMDTDCPPVVPD

Radius of gyration: 18.38 Å; Cα contacts (8 Å, |Δi|>4): 364; chains: 1; bounding box: 54×52×44 Å

Secondary structure (DSSP, 8-state):
-----------HHHHHHHT--GGG--HHHHHHHHTT---SS-EEEE-TTT-S-S--TT-TT-EEEEEETTTEEEEEEGGGGGT-TT-EEEE--SSTT-EEEEEEE--S-HHHHTTEEEEEEEE--TT--EEEEEEETTS-EEEE-EE-SSSEEEEEEP-S-SS--EEEEEEEESS-----TT--EEEEEEEEE-GGGSTT-

Sequence (201 aa):
MGITNVNEQGSVYGAAFRNRPVYFMTGKETEAFFDGKMRRNMELREDTCTLSSNNTYRRQHTTYEVSDKDKGSTFLDLNFLIRDETSNLKGSLSDKEDVDFYNFSIPFRNFQRNYFGVEAYIDMPEGCDYDLTLYDEYGNQVGKAEWDGEGRKKLTIPNWDINTNQYCLKVENGNGEEVSPDDYYKISFRVSENKEHENDR

Solvent-accessible surface area (backbone atoms only — not comparable to full-atom values): 11821 Å² total; per-residue (Å²): 142,79,88,77,82,90,79,82,82,75,56,72,61,73,54,54,59,75,64,67,65,74,87,76,53,51,72,62,54,47,51,33,42,77,72,62,70,53,69,84,64,42,62,31,30,74,39,67,88,86,36,98,72,46,71,51,82,84,50,90,77,58,49,24,34,34,79,38,96,88,76,46,70,46,67,43,52,58,39,52,29,68,70,36,60,66,20,32,38,48,47,60,45,70,38,52,86,36,44,42,40,46,48,36,43,64,89,62,56,56,87,53,44,74,52,40,39,45,35,39,35,40,43,57,48,90,94,61,56,69,38,46,34,33,25,42,79,86,71,48,79,69,39,62,42,42,76,69,84,80,77,31,31,40,27,66,56,75,72,88,53,64,79,67,47,43,36,31,41,36,41,34,56,60,75,65,56,92,48,54,58,89,44,56,34,34,40,35,24,45,74,43,75,39,64,83,71,70,79,81,116

Mean predicted aligned error: 10.28 Å